Protein AF-Q4CQC4-F1 (afdb_monomer_lite)

pLDDT: mean 73.17, std 13.29, range [37.16, 95.31]

Foldseek 3Di:
DPPPPDDPPVVPLVVLVVVLVVVLVVCPVPDPVVSVVVSVVSVVVSVVVVVVVVVVVVDDPDPVVVVVCVVPVCPDPVVVVVVVVVVVVLLVVLCLVVLCVVLPDPVSVVVVVVVVVVVVVVVVVQVVLCVVQVDPDSLVSQCVVPHDCVSVVVVVVVVVVVVVSLVSVLVVVLVVLVVVQVPDPPDDPVCVDPVVNVVSVVVSVCVVCVVVVPPPDPPD

InterPro domains:
  IPR013057 Amino acid transporter, transmembrane domain [PF01490] (77-218)

Organism: Trypanosoma cruzi (strain CL Brener) (NCBI:txid353153)

Radius of gyration: 25.91 Å; chains: 1; bounding box: 71×67×50 Å

Secondary structure (DSSP, 8-state):
-----S------HHHHHHHHHHHHHHTTTS-HHHHHHHHHHHHHHHHHHHHHHHHHHH--S-HHHHHHHHH--TTSHHHHHHHHHHHHHHHHHHHHHHHHHHH-HHHHHHHHHHHHHHHHHHHHHHHHHHHHH--S-HHHHHHHHH-TTHHHHHHHHHHHHHHHHHHHHHHHHHHHHHHHHHH-TTS-HHHHSHHHHHHHHHHHHHHHHHHHHS-S----

Structure (mmCIF, N/CA/C/O backbone):
data_AF-Q4CQC4-F1
#
_entry.id   AF-Q4CQC4-F1
#
loop_
_atom_site.group_PDB
_atom_site.id
_atom_site.type_symbol
_atom_site.label_atom_id
_atom_site.label_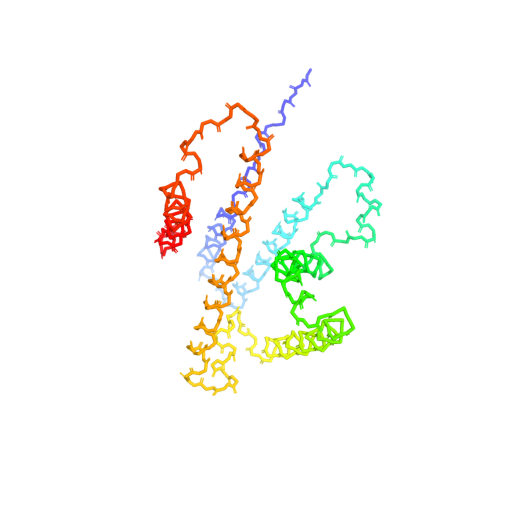alt_id
_atom_site.label_comp_id
_atom_site.label_asym_id
_atom_site.label_entity_id
_atom_site.label_seq_id
_atom_site.pdbx_PDB_ins_code
_atom_site.Cartn_x
_atom_site.Cartn_y
_atom_site.Cartn_z
_atom_site.occupancy
_atom_site.B_iso_or_equiv
_atom_site.auth_seq_id
_atom_site.auth_comp_id
_atom_site.auth_asym_id
_atom_site.auth_atom_id
_atom_site.pdbx_PDB_model_num
ATOM 1 N N . MET A 1 1 ? 14.281 49.960 8.739 1.00 38.72 1 MET A N 1
ATOM 2 C CA . MET A 1 1 ? 14.895 49.394 7.519 1.00 38.72 1 MET A CA 1
ATOM 3 C C . MET A 1 1 ? 14.530 47.917 7.438 1.00 38.72 1 MET A C 1
ATOM 5 O O . MET A 1 1 ? 15.369 47.056 7.641 1.00 38.72 1 MET A O 1
ATOM 9 N N . THR A 1 2 ? 13.251 47.622 7.209 1.00 47.22 2 THR A N 1
ATOM 10 C CA . THR A 1 2 ? 12.783 46.258 6.937 1.00 47.22 2 THR A CA 1
ATOM 11 C C . THR A 1 2 ? 12.796 46.124 5.427 1.00 47.22 2 THR A C 1
ATOM 13 O O . THR A 1 2 ? 11.830 46.465 4.755 1.00 47.22 2 THR A O 1
ATOM 16 N N . ASN A 1 3 ? 13.959 45.769 4.885 1.00 42.75 3 ASN A N 1
ATOM 17 C CA . ASN A 1 3 ? 14.037 45.309 3.509 1.00 42.75 3 ASN A CA 1
ATOM 18 C C . ASN A 1 3 ? 13.380 43.927 3.534 1.00 42.75 3 ASN A C 1
ATOM 20 O O . ASN A 1 3 ? 13.959 42.976 4.059 1.00 42.75 3 ASN A O 1
ATOM 24 N N . ALA A 1 4 ? 12.120 43.854 3.101 1.00 40.31 4 ALA A N 1
ATOM 25 C CA . ALA A 1 4 ? 11.507 42.577 2.781 1.00 40.31 4 ALA A CA 1
ATOM 26 C C . ALA A 1 4 ? 12.472 41.863 1.823 1.00 40.31 4 ALA A C 1
ATOM 28 O O . ALA A 1 4 ? 12.944 42.516 0.888 1.00 40.31 4 ALA A O 1
ATOM 29 N N . PRO A 1 5 ? 12.839 40.595 2.074 1.00 45.19 5 PRO A N 1
ATOM 30 C CA . PRO A 1 5 ? 13.722 39.885 1.172 1.00 45.19 5 PRO A CA 1
ATOM 31 C C . PRO A 1 5 ? 13.054 39.898 -0.199 1.00 45.19 5 PRO A C 1
ATOM 33 O O . PRO A 1 5 ? 11.953 39.379 -0.382 1.00 45.19 5 PRO A O 1
ATOM 36 N N . ILE A 1 6 ? 13.713 40.616 -1.106 1.00 45.78 6 ILE A N 1
ATOM 37 C CA . ILE A 1 6 ? 13.479 40.629 -2.541 1.00 45.78 6 ILE A CA 1
ATOM 38 C C . ILE A 1 6 ? 13.174 39.201 -2.943 1.00 45.78 6 ILE A C 1
ATOM 40 O O . ILE A 1 6 ? 13.920 38.309 -2.542 1.00 45.78 6 ILE A O 1
ATOM 44 N N . GLY A 1 7 ? 12.042 39.065 -3.642 1.00 41.75 7 GLY A N 1
ATOM 45 C CA . GLY A 1 7 ? 11.426 37.843 -4.130 1.00 41.75 7 GLY A CA 1
ATOM 46 C C . GLY A 1 7 ? 12.241 36.608 -3.830 1.00 41.75 7 GLY A C 1
ATOM 47 O O . GLY A 1 7 ? 13.312 36.428 -4.401 1.00 41.75 7 GLY A O 1
ATOM 48 N N . GLU A 1 8 ? 11.698 35.772 -2.947 1.00 47.75 8 GLU A N 1
ATOM 49 C CA . GLU A 1 8 ? 11.922 34.338 -2.986 1.00 47.75 8 GLU A CA 1
ATOM 50 C C . GLU A 1 8 ? 11.927 33.947 -4.457 1.00 47.75 8 GLU A C 1
ATOM 52 O O . GLU A 1 8 ? 10.885 33.899 -5.109 1.00 47.75 8 GLU A O 1
ATOM 57 N N . GLN A 1 9 ? 13.139 33.858 -4.998 1.00 48.00 9 GLN A N 1
ATOM 58 C CA . GLN A 1 9 ? 13.397 33.447 -6.347 1.00 48.00 9 GLN A CA 1
ATOM 59 C C . GLN A 1 9 ? 12.858 32.035 -6.327 1.00 48.00 9 GLN A C 1
ATOM 61 O O . GLN A 1 9 ? 13.425 31.137 -5.699 1.00 48.00 9 GLN A O 1
ATOM 66 N N . ILE A 1 10 ? 11.643 31.884 -6.842 1.00 49.59 10 ILE A N 1
ATOM 67 C CA . ILE A 1 10 ? 11.077 30.585 -7.115 1.00 49.59 10 ILE A CA 1
ATOM 68 C C . ILE A 1 10 ? 12.000 30.093 -8.215 1.00 49.59 10 ILE A C 1
ATOM 70 O O . ILE A 1 10 ? 11.829 30.433 -9.375 1.00 49.59 10 ILE A O 1
ATOM 74 N N . ASP A 1 11 ? 13.096 29.464 -7.801 1.00 55.25 11 ASP A N 1
ATOM 75 C CA . ASP A 1 11 ? 14.113 28.912 -8.675 1.00 55.25 11 ASP A CA 1
ATOM 76 C C . ASP A 1 11 ? 13.396 27.813 -9.467 1.00 55.25 11 ASP A C 1
ATOM 78 O O . ASP A 1 11 ? 13.279 26.667 -9.018 1.00 55.25 11 ASP A O 1
ATOM 82 N N . ASP A 1 12 ? 12.751 28.181 -10.563 1.00 61.69 12 ASP A N 1
ATOM 83 C CA . ASP A 1 12 ? 11.907 27.266 -11.298 1.00 61.69 12 ASP A CA 1
ATOM 84 C C . ASP A 1 12 ? 12.810 26.186 -11.897 1.00 61.69 12 ASP A C 1
ATOM 86 O O . ASP A 1 12 ? 13.687 26.503 -12.698 1.00 61.69 12 ASP A O 1
ATOM 90 N N . PRO A 1 13 ? 12.605 24.899 -11.557 1.00 57.47 13 PRO A N 1
ATOM 91 C CA . PRO A 1 13 ? 13.477 23.811 -12.008 1.00 57.47 13 PRO A CA 1
ATOM 92 C C . PRO A 1 13 ? 13.505 23.657 -13.538 1.00 57.47 13 PRO A C 1
ATOM 94 O O . PRO A 1 13 ? 14.323 22.912 -14.074 1.00 57.47 13 PRO A O 1
ATOM 97 N N . LEU A 1 14 ? 12.579 24.320 -14.238 1.00 62.97 14 LEU A N 1
ATOM 98 C CA . LEU A 1 14 ? 12.542 24.412 -15.689 1.00 62.97 14 LEU A CA 1
ATOM 99 C C . LEU A 1 14 ? 13.673 25.300 -16.234 1.00 62.97 14 LEU A C 1
ATOM 101 O O . LEU A 1 14 ? 14.273 24.935 -17.242 1.00 62.97 14 LEU A O 1
ATOM 105 N N . ASN A 1 15 ? 13.989 26.416 -15.562 1.00 68.88 15 ASN A N 1
ATOM 106 C CA . ASN A 1 15 ? 15.059 27.329 -15.967 1.00 68.88 15 ASN A CA 1
ATOM 107 C C . ASN A 1 15 ? 16.409 26.608 -15.972 1.00 68.88 15 ASN A C 1
ATOM 109 O O . ASN A 1 15 ? 17.121 26.648 -16.969 1.00 68.88 15 ASN A O 1
ATOM 113 N N . ASP A 1 16 ? 16.696 25.849 -14.915 1.00 66.38 16 ASP A N 1
ATOM 114 C CA . ASP A 1 16 ? 17.959 25.122 -14.784 1.00 66.38 16 ASP A CA 1
ATOM 115 C C . ASP A 1 16 ? 18.165 24.099 -15.923 1.00 66.38 16 ASP A C 1
ATOM 117 O O . ASP A 1 16 ? 19.288 23.834 -16.353 1.00 66.38 16 ASP A O 1
ATOM 121 N N . GLY A 1 17 ? 17.070 23.528 -16.445 1.00 66.75 17 GLY A N 1
ATOM 122 C CA . GLY A 1 17 ? 17.088 22.618 -17.592 1.00 66.75 17 GLY A CA 1
ATOM 123 C C . GLY A 1 17 ? 17.309 23.319 -18.935 1.00 66.75 17 GLY A C 1
ATOM 124 O O . GLY A 1 17 ? 18.057 22.803 -19.765 1.00 66.75 17 GLY A O 1
ATOM 125 N N . VAL A 1 18 ? 16.686 24.485 -19.148 1.00 69.44 18 VAL A N 1
ATOM 126 C CA . VAL A 1 18 ? 16.886 25.321 -20.352 1.00 69.44 18 VAL A CA 1
ATOM 127 C C . VAL A 1 18 ? 18.334 25.768 -20.438 1.00 69.44 18 VAL A C 1
ATOM 129 O O . VAL A 1 18 ? 18.992 25.592 -21.460 1.00 69.44 18 VAL A O 1
ATOM 132 N N . GLU A 1 19 ? 18.844 26.254 -19.318 1.00 68.12 19 GLU A N 1
ATOM 133 C CA . GLU A 1 19 ? 20.195 26.751 -19.200 1.00 68.12 19 GLU A CA 1
ATOM 134 C C . GLU A 1 19 ? 21.185 25.608 -19.548 1.00 68.12 19 GLU A C 1
ATOM 136 O O . GLU A 1 19 ? 22.150 25.840 -20.277 1.00 68.12 19 GLU A O 1
ATOM 141 N N . LEU A 1 20 ? 20.908 24.350 -19.146 1.00 68.44 20 LEU A N 1
ATOM 142 C CA . LEU A 1 20 ? 21.680 23.132 -19.489 1.00 68.44 20 LEU A CA 1
ATOM 143 C C . LEU A 1 20 ? 21.757 22.852 -20.997 1.00 68.44 20 LEU A C 1
ATOM 145 O O . LEU A 1 20 ? 22.790 22.395 -21.490 1.00 68.44 20 LEU A O 1
ATOM 149 N N . VAL A 1 21 ? 20.677 23.127 -21.731 1.00 69.50 21 VAL A N 1
ATOM 150 C CA . VAL A 1 21 ? 20.636 22.997 -23.195 1.00 69.50 21 VAL A CA 1
ATOM 151 C C . VAL A 1 21 ? 21.453 24.105 -23.860 1.00 69.50 21 VAL A C 1
ATOM 153 O O . VAL A 1 21 ? 22.199 23.812 -24.798 1.00 69.50 21 VAL A O 1
ATOM 156 N N . GLU A 1 22 ? 21.369 25.341 -23.360 1.00 73.81 22 GLU A N 1
ATOM 157 C CA . GLU A 1 22 ? 22.117 26.482 -23.905 1.00 73.81 22 GLU A CA 1
ATOM 158 C C . GLU A 1 22 ? 23.637 26.283 -23.807 1.00 73.81 22 GLU A C 1
ATOM 160 O O . GLU A 1 22 ? 24.343 26.552 -24.778 1.00 73.81 22 GLU A O 1
ATOM 165 N N . ASP A 1 23 ? 24.157 25.712 -22.714 1.00 68.50 23 ASP A N 1
ATOM 166 C CA . ASP A 1 23 ? 25.595 25.401 -22.604 1.00 68.50 23 ASP A CA 1
ATOM 167 C C . ASP A 1 23 ? 26.033 24.299 -23.571 1.00 68.50 23 ASP A C 1
ATOM 169 O O . ASP A 1 23 ? 27.103 24.391 -24.177 1.00 68.50 23 ASP A O 1
ATOM 173 N N . LEU A 1 24 ? 25.213 23.256 -23.744 1.00 69.44 24 LEU A N 1
ATOM 174 C CA . LEU A 1 24 ? 25.499 22.185 -24.701 1.00 69.44 24 LEU A CA 1
ATOM 175 C C . LEU A 1 24 ? 25.527 22.721 -26.139 1.00 69.44 24 LEU A C 1
ATOM 177 O O . LEU A 1 24 ? 26.360 22.289 -26.941 1.00 69.44 24 LEU A O 1
ATOM 181 N N . GLN A 1 25 ? 24.643 23.672 -26.459 1.00 73.75 25 GLN A N 1
ATOM 182 C CA . GLN A 1 25 ? 24.619 24.357 -27.752 1.00 73.75 25 GLN A CA 1
ATOM 183 C C . GLN A 1 25 ? 25.805 25.313 -27.918 1.00 73.75 25 GLN A C 1
ATOM 185 O O . GLN A 1 25 ? 26.483 25.257 -28.945 1.00 73.75 25 GLN A O 1
ATOM 190 N N . GLY A 1 26 ? 26.108 26.138 -26.911 1.00 69.94 26 GLY A N 1
ATOM 191 C CA . GLY A 1 26 ? 27.251 27.057 -26.919 1.00 69.94 26 GLY A CA 1
ATOM 192 C C . GLY A 1 26 ? 28.592 26.336 -27.073 1.00 69.94 26 GLY A C 1
ATOM 193 O O . GLY A 1 26 ? 29.531 26.866 -27.665 1.00 69.94 26 GLY A O 1
ATOM 194 N N . GLN A 1 27 ? 28.665 25.082 -26.626 1.00 66.06 27 GLN A N 1
ATOM 195 C CA . GLN A 1 27 ? 29.858 24.245 -26.704 1.00 66.06 27 GLN A CA 1
ATOM 196 C C . GLN A 1 27 ? 29.915 23.345 -27.936 1.00 66.06 27 GLN A C 1
ATOM 198 O O . GLN A 1 27 ? 30.846 22.550 -28.054 1.00 66.06 27 GLN A O 1
ATOM 203 N N . ALA A 1 28 ? 28.986 23.463 -28.892 1.00 66.81 28 ALA A N 1
ATOM 204 C CA . ALA A 1 28 ? 28.953 22.612 -30.084 1.00 66.81 28 ALA A CA 1
ATOM 205 C C . ALA A 1 28 ? 30.270 22.609 -30.897 1.00 66.81 28 ALA A C 1
ATOM 207 O O . ALA A 1 28 ? 30.532 21.634 -31.603 1.00 66.81 28 ALA A O 1
ATOM 208 N N . GLY A 1 29 ? 31.107 23.648 -30.763 1.00 68.69 29 GLY A N 1
ATOM 209 C CA . GLY A 1 29 ? 32.430 23.753 -31.393 1.00 68.69 29 GLY A CA 1
ATOM 210 C C . GLY A 1 29 ? 33.595 23.046 -30.675 1.00 68.69 29 GLY A C 1
ATOM 211 O O . GLY A 1 29 ? 34.678 22.966 -31.251 1.00 68.69 29 GLY A O 1
ATOM 212 N N . LEU A 1 30 ? 33.415 22.534 -29.452 1.00 69.38 30 LEU A N 1
ATOM 213 C CA . LEU A 1 30 ? 34.471 21.855 -28.683 1.00 69.38 30 LEU A CA 1
ATOM 214 C C . LEU A 1 30 ? 34.623 20.371 -29.082 1.00 69.38 30 LEU A C 1
ATOM 216 O O . LEU A 1 30 ? 33.645 19.723 -29.479 1.00 69.38 30 LEU A O 1
ATOM 220 N N . PRO A 1 31 ? 35.827 19.776 -28.951 1.00 74.81 31 PRO A N 1
ATOM 221 C CA . PRO A 1 31 ? 36.010 18.338 -29.131 1.00 74.81 31 PRO A CA 1
ATOM 222 C C . PRO A 1 31 ? 35.120 17.549 -28.156 1.00 74.81 31 PRO A C 1
ATOM 224 O O . PRO A 1 31 ? 34.853 17.972 -27.035 1.00 74.81 31 PRO A O 1
ATOM 227 N N . THR A 1 32 ? 34.628 16.383 -28.588 1.00 76.25 32 THR A N 1
ATOM 228 C CA . THR A 1 32 ? 33.599 15.608 -27.864 1.00 76.25 32 THR A CA 1
ATOM 229 C C . THR A 1 32 ? 33.984 15.252 -26.426 1.00 76.25 32 THR A C 1
ATOM 231 O O . THR A 1 32 ? 33.105 15.250 -25.573 1.00 76.25 32 THR A O 1
ATOM 234 N N . GLY A 1 33 ? 35.267 14.999 -26.142 1.00 78.56 33 GLY A N 1
ATOM 235 C CA . GLY A 1 33 ? 35.733 14.734 -24.775 1.00 78.56 33 GLY A CA 1
ATOM 236 C C . GLY A 1 33 ? 35.479 15.913 -23.834 1.00 78.56 33 GLY A C 1
ATOM 237 O O . GLY A 1 33 ? 34.835 15.747 -22.806 1.00 78.56 33 GLY A O 1
ATOM 238 N N . ASP A 1 34 ? 35.866 17.115 -24.260 1.00 80.69 34 ASP A N 1
ATOM 239 C CA . ASP A 1 34 ? 35.732 18.340 -23.465 1.00 80.69 34 ASP A CA 1
ATOM 240 C C . ASP A 1 34 ? 34.252 18.701 -23.244 1.00 80.69 34 ASP A C 1
ATOM 242 O O . ASP A 1 34 ? 33.825 18.988 -22.129 1.00 80.69 34 ASP A O 1
ATOM 246 N N . ARG A 1 35 ? 33.415 18.539 -24.283 1.00 75.62 35 ARG A N 1
ATOM 247 C CA . ARG A 1 35 ? 31.950 18.676 -24.162 1.00 75.62 35 ARG A CA 1
ATOM 248 C C . ARG A 1 35 ? 31.354 17.715 -23.135 1.00 75.62 35 ARG A C 1
ATOM 250 O O . ARG A 1 35 ? 30.450 18.089 -22.393 1.00 75.62 35 ARG A O 1
ATOM 257 N N . MET A 1 36 ? 31.822 16.464 -23.114 1.00 75.75 36 MET A N 1
ATOM 258 C CA . MET A 1 36 ? 31.335 15.464 -22.163 1.00 75.75 36 MET A CA 1
ATOM 259 C C . MET A 1 36 ? 31.732 15.807 -20.729 1.00 75.75 36 MET A C 1
ATOM 261 O O . MET A 1 36 ? 30.926 15.601 -19.823 1.00 75.75 36 MET A O 1
ATOM 265 N N . ASP A 1 37 ? 32.937 16.329 -20.520 1.00 83.12 37 ASP A N 1
ATOM 266 C CA . ASP A 1 37 ? 33.415 16.698 -19.191 1.00 83.12 37 ASP A CA 1
ATOM 267 C C . ASP A 1 37 ? 32.663 17.919 -18.651 1.00 83.12 37 ASP A C 1
ATOM 269 O O . ASP A 1 37 ? 32.170 17.882 -17.522 1.00 83.12 37 ASP A O 1
ATOM 273 N N . VAL A 1 38 ? 32.435 18.945 -19.478 1.00 79.88 38 VAL A N 1
ATOM 274 C CA . VAL A 1 38 ? 31.642 20.115 -19.069 1.00 79.88 38 VAL A CA 1
ATOM 275 C C . VAL A 1 38 ? 30.174 19.751 -18.815 1.00 79.88 38 VAL A C 1
ATOM 277 O O . VAL A 1 38 ? 29.599 20.167 -17.806 1.00 79.88 38 VAL A O 1
ATOM 280 N N . ALA A 1 39 ? 29.571 18.912 -19.664 1.00 81.25 39 ALA A N 1
ATOM 281 C CA . ALA A 1 39 ? 28.207 18.429 -19.455 1.00 81.25 39 ALA A CA 1
ATOM 282 C C . ALA A 1 39 ? 28.067 17.648 -18.137 1.00 81.25 39 ALA A C 1
ATOM 284 O O . ALA A 1 39 ? 27.100 17.850 -17.401 1.00 81.25 39 ALA A O 1
ATOM 285 N N . LYS A 1 40 ? 29.038 16.784 -17.804 1.00 81.44 40 LYS A N 1
ATOM 286 C CA . LYS A 1 40 ? 29.052 16.046 -16.530 1.00 81.44 40 LYS A CA 1
ATOM 287 C C . LYS A 1 40 ? 29.141 16.982 -15.333 1.00 81.44 40 LYS A C 1
ATOM 289 O O . LYS A 1 40 ? 28.317 16.856 -14.433 1.00 81.44 40 LYS A O 1
ATOM 294 N N . ILE A 1 41 ? 30.079 17.932 -15.348 1.00 82.44 41 ILE A N 1
ATOM 295 C CA . ILE A 1 41 ? 30.256 18.914 -14.265 1.00 82.44 41 ILE A CA 1
ATOM 296 C C . ILE A 1 41 ? 28.949 19.670 -14.020 1.00 82.44 41 ILE A C 1
ATOM 298 O O . ILE A 1 41 ? 28.550 19.888 -12.875 1.00 82.44 41 ILE A O 1
ATOM 302 N N . ARG A 1 42 ? 28.232 20.030 -15.089 1.00 79.25 42 ARG A N 1
ATOM 303 C CA . ARG A 1 42 ? 26.967 20.744 -14.949 1.00 79.25 42 ARG A CA 1
ATOM 304 C C . ARG A 1 42 ? 25.815 19.870 -14.472 1.00 79.25 42 ARG A C 1
ATOM 306 O O . ARG A 1 42 ? 25.041 20.320 -13.634 1.00 79.25 42 ARG A O 1
ATOM 313 N N . ILE A 1 43 ? 25.717 18.624 -14.933 1.00 82.31 43 ILE A N 1
ATOM 314 C CA . ILE A 1 43 ? 24.751 17.657 -14.390 1.00 82.31 43 ILE A CA 1
ATOM 315 C C . ILE A 1 43 ? 25.015 17.423 -12.894 1.00 82.31 43 ILE A C 1
ATOM 317 O O . ILE A 1 43 ? 24.069 17.328 -12.115 1.00 82.31 43 ILE A O 1
ATOM 321 N N . GLU A 1 44 ? 26.278 17.350 -12.466 1.00 84.06 44 GLU A N 1
ATOM 322 C CA . GLU A 1 44 ? 26.652 17.237 -11.051 1.00 84.06 44 GLU A CA 1
ATOM 323 C C . GLU A 1 44 ? 26.249 18.477 -10.250 1.00 84.06 44 GLU A C 1
ATOM 325 O O . GLU A 1 44 ? 25.643 18.331 -9.188 1.00 84.06 44 GLU A O 1
ATOM 330 N N . LYS A 1 45 ? 26.501 19.679 -10.781 1.00 83.56 45 LYS A N 1
ATOM 331 C CA . LYS A 1 45 ? 26.071 20.945 -10.171 1.00 83.56 45 LYS A CA 1
ATOM 332 C C . LYS A 1 45 ? 24.545 21.016 -10.033 1.00 83.56 45 LYS A C 1
ATOM 334 O O . LYS A 1 45 ? 24.041 21.271 -8.944 1.00 83.56 45 LYS A O 1
ATOM 339 N N . LEU A 1 46 ? 23.814 20.668 -11.091 1.00 80.31 46 LEU A N 1
ATOM 340 C CA . LEU A 1 46 ? 22.351 20.610 -11.091 1.00 80.31 46 LEU A CA 1
ATOM 341 C C . LEU A 1 46 ? 21.821 19.578 -10.085 1.00 80.31 46 LEU A C 1
ATOM 343 O O . LEU A 1 46 ? 20.832 19.803 -9.388 1.00 80.31 46 LEU A O 1
ATOM 347 N N . ASN A 1 47 ? 22.475 18.417 -9.994 1.00 82.31 47 ASN A N 1
ATOM 348 C CA . ASN A 1 47 ? 22.120 17.390 -9.021 1.00 82.31 47 ASN A CA 1
ATOM 349 C C . ASN A 1 47 ? 22.360 17.871 -7.586 1.00 82.31 47 ASN A C 1
ATOM 351 O O . ASN A 1 47 ? 21.528 17.585 -6.725 1.00 82.31 47 ASN A O 1
ATOM 355 N N . GLN A 1 48 ? 23.442 18.613 -7.327 1.00 82.00 48 GLN A N 1
ATOM 356 C CA . GLN A 1 48 ? 23.695 19.247 -6.031 1.00 82.00 48 GLN A CA 1
ATOM 357 C C . GLN A 1 48 ? 22.614 20.280 -5.705 1.00 82.00 48 GLN A C 1
ATOM 359 O O . GLN A 1 48 ? 21.988 20.175 -4.654 1.00 82.00 48 GLN A O 1
ATOM 364 N N . GLU A 1 49 ? 22.299 21.192 -6.624 1.00 81.00 49 GLU A N 1
ATOM 365 C CA . GLU A 1 49 ? 21.247 22.203 -6.446 1.00 81.00 49 GLU A CA 1
ATOM 366 C C . GLU A 1 49 ? 19.882 21.546 -6.190 1.00 81.00 49 GLU A C 1
ATOM 368 O O . GLU A 1 49 ? 19.160 21.898 -5.254 1.00 81.00 49 GLU A O 1
ATOM 373 N N . ARG A 1 50 ? 19.544 20.490 -6.938 1.00 75.88 50 ARG A N 1
ATOM 374 C CA . ARG A 1 50 ? 18.320 19.710 -6.719 1.00 75.88 50 ARG A CA 1
ATOM 375 C C . ARG A 1 50 ? 18.318 19.034 -5.349 1.00 75.88 50 ARG A C 1
ATOM 377 O O . ARG A 1 50 ? 17.280 19.015 -4.682 1.00 75.88 50 ARG A O 1
ATOM 384 N N . GLN A 1 51 ? 19.451 18.490 -4.909 1.00 74.19 51 GLN A N 1
ATOM 385 C CA . GLN A 1 51 ? 19.590 17.913 -3.571 1.00 74.19 51 GLN A CA 1
ATOM 386 C C . GLN A 1 51 ? 19.450 18.975 -2.478 1.00 74.19 51 GLN A C 1
ATOM 388 O O . GLN A 1 51 ? 18.767 18.721 -1.486 1.00 74.19 51 GLN A O 1
ATOM 393 N N . GLU A 1 52 ? 20.001 20.170 -2.672 1.00 77.62 52 GLU A N 1
ATOM 394 C CA . GLU A 1 52 ? 19.872 21.298 -1.751 1.00 77.62 52 GLU A CA 1
ATOM 395 C C . GLU A 1 52 ? 18.438 21.812 -1.668 1.00 77.62 52 GLU A C 1
ATOM 397 O O . GLU A 1 52 ? 17.944 22.069 -0.574 1.00 77.62 52 GLU A O 1
ATOM 402 N N . ARG A 1 53 ? 17.714 21.905 -2.787 1.00 70.06 53 ARG A N 1
ATOM 403 C CA . ARG A 1 53 ? 16.301 22.318 -2.809 1.00 70.06 53 ARG A CA 1
ATOM 404 C C . ARG A 1 53 ? 15.411 21.292 -2.115 1.00 70.06 53 ARG A C 1
ATOM 406 O O . ARG A 1 53 ? 14.543 21.663 -1.321 1.00 70.06 53 ARG A O 1
ATOM 413 N N . VAL A 1 54 ? 15.662 20.000 -2.343 1.00 71.31 54 VAL A N 1
ATOM 414 C CA . VAL A 1 54 ? 14.994 18.908 -1.616 1.00 71.31 54 VAL A CA 1
ATOM 415 C C . VAL A 1 54 ? 15.349 18.954 -0.125 1.00 71.31 54 VAL A C 1
ATOM 417 O O . VAL A 1 54 ? 14.469 18.762 0.712 1.00 71.31 54 VAL A O 1
ATOM 420 N N . ALA A 1 55 ? 16.597 19.269 0.232 1.00 68.94 55 ALA A N 1
ATOM 421 C CA . ALA A 1 55 ? 17.031 19.432 1.618 1.00 68.94 55 ALA A CA 1
ATOM 422 C C . ALA A 1 55 ? 16.464 20.698 2.282 1.00 68.94 55 ALA A C 1
ATOM 424 O O . ALA A 1 55 ? 16.144 20.678 3.465 1.00 68.94 55 ALA A O 1
ATOM 425 N N . ARG A 1 56 ? 16.260 21.786 1.537 1.00 67.31 56 ARG A N 1
ATOM 426 C CA . ARG A 1 56 ? 15.662 23.024 2.049 1.00 67.31 56 ARG A CA 1
ATOM 427 C C . ARG A 1 56 ? 14.163 22.855 2.275 1.00 67.31 56 ARG A C 1
ATOM 429 O O . ARG A 1 56 ? 13.662 23.246 3.320 1.00 67.31 56 ARG A O 1
ATOM 436 N N . ARG A 1 57 ? 13.457 22.169 1.366 1.00 62.38 57 ARG A N 1
ATOM 437 C CA . ARG A 1 57 ? 12.068 21.711 1.595 1.00 62.38 57 ARG A CA 1
ATOM 438 C C . ARG A 1 57 ? 11.965 20.772 2.802 1.00 62.38 57 ARG A C 1
ATOM 440 O O . ARG A 1 57 ? 10.899 20.667 3.401 1.00 62.38 57 ARG A O 1
ATOM 447 N N . ARG A 1 58 ? 13.066 20.102 3.155 1.00 59.09 58 ARG A N 1
ATOM 448 C CA . ARG A 1 58 ? 13.184 19.240 4.333 1.00 59.09 58 ARG A CA 1
ATOM 449 C C . ARG A 1 58 ? 13.449 20.019 5.622 1.00 59.09 58 ARG A C 1
ATOM 451 O O . ARG A 1 58 ? 13.184 19.445 6.674 1.00 59.09 58 ARG A O 1
ATOM 458 N N . ASP A 1 59 ? 13.938 21.264 5.568 1.00 56.88 59 ASP A N 1
ATOM 459 C CA . ASP A 1 59 ? 14.324 22.023 6.763 1.00 56.88 59 ASP A CA 1
ATOM 460 C C . ASP A 1 59 ? 13.086 22.507 7.541 1.00 56.88 59 ASP A C 1
ATOM 462 O O . ASP A 1 59 ? 12.361 23.398 7.088 1.00 56.88 59 ASP A O 1
ATOM 466 N N . PRO A 1 60 ? 12.776 21.916 8.708 1.00 53.78 60 PRO A N 1
ATOM 467 C CA . PRO A 1 60 ? 11.608 22.290 9.481 1.00 53.78 60 PRO A CA 1
ATOM 468 C C . PRO A 1 60 ? 11.946 23.481 10.386 1.00 53.78 60 PRO A C 1
ATOM 470 O O . PRO A 1 60 ? 12.934 23.441 11.112 1.00 53.78 60 PRO A O 1
ATOM 473 N N . GLN A 1 61 ? 11.058 24.476 10.467 1.00 62.34 61 GLN A N 1
ATOM 474 C CA . GLN A 1 61 ? 11.244 25.715 11.248 1.00 62.34 61 GLN A CA 1
ATOM 475 C C . GLN A 1 61 ? 11.466 25.571 12.777 1.00 62.34 61 GLN A C 1
ATOM 477 O O . GLN A 1 61 ? 11.476 26.569 13.490 1.00 62.34 61 GLN A O 1
ATOM 482 N N . SER A 1 62 ? 11.632 24.374 13.349 1.00 56.78 62 SER A N 1
ATOM 483 C CA . SER A 1 62 ? 11.699 24.200 14.809 1.00 56.78 62 SER A CA 1
ATOM 484 C C . SER A 1 62 ? 12.892 23.357 15.257 1.00 56.78 62 SER A C 1
ATOM 486 O O . SER A 1 62 ? 13.067 22.223 14.818 1.00 56.78 62 SER A O 1
ATOM 488 N N . CYS A 1 63 ? 13.658 23.867 16.229 1.00 60.47 63 CYS A N 1
ATOM 489 C CA . CYS A 1 63 ? 14.820 23.197 16.831 1.00 60.47 63 CYS A CA 1
ATOM 490 C C . CYS A 1 63 ? 14.487 21.801 17.404 1.00 60.47 63 CYS A C 1
ATOM 492 O O . CYS A 1 63 ? 15.258 20.855 17.243 1.00 60.47 63 CYS A O 1
ATOM 494 N N . LEU A 1 64 ? 13.284 21.624 17.968 1.00 67.50 64 LEU A N 1
ATOM 495 C CA . LEU A 1 64 ? 12.799 20.324 18.452 1.00 67.50 64 LEU A CA 1
ATOM 496 C C . LEU A 1 64 ? 12.762 19.262 17.335 1.00 67.50 64 LEU A C 1
ATOM 498 O O . LEU A 1 64 ? 13.074 18.093 17.565 1.00 67.50 64 LEU A O 1
ATOM 502 N N . LYS A 1 65 ? 12.460 19.672 16.096 1.00 59.50 65 LYS A N 1
ATOM 503 C CA . LYS A 1 65 ? 12.468 18.777 14.937 1.00 59.50 65 LYS A CA 1
ATOM 504 C C . LYS A 1 65 ? 13.881 18.401 14.490 1.00 59.50 65 LYS A C 1
ATOM 506 O O . LYS A 1 65 ? 14.021 17.333 13.914 1.00 59.50 65 LYS A O 1
ATOM 511 N N . ARG A 1 66 ? 14.935 19.175 14.799 1.00 62.16 66 ARG A N 1
ATOM 512 C CA . ARG A 1 66 ? 16.333 18.739 14.569 1.00 62.16 66 ARG A CA 1
ATOM 513 C C . ARG A 1 66 ? 16.692 17.541 15.445 1.00 62.16 66 ARG A C 1
ATOM 515 O O . ARG A 1 66 ? 17.284 16.585 14.948 1.00 62.16 66 ARG A O 1
ATOM 522 N N . GLY A 1 67 ? 16.284 17.568 16.716 1.00 64.94 67 GLY A N 1
ATOM 523 C CA . GLY A 1 67 ? 16.420 16.421 17.619 1.00 64.94 67 GLY A CA 1
ATOM 524 C C . GLY A 1 67 ? 15.632 15.214 17.111 1.00 64.94 67 GLY A C 1
ATOM 525 O O . GLY A 1 67 ? 16.177 14.121 16.982 1.00 64.94 67 GLY A O 1
ATOM 526 N N . LEU A 1 68 ? 14.381 15.439 16.703 1.00 61.12 68 LEU A N 1
ATOM 527 C CA . LEU A 1 68 ? 13.541 14.393 16.120 1.00 61.12 68 LEU A CA 1
ATOM 528 C C . LEU A 1 68 ? 14.093 13.863 14.781 1.00 61.12 68 LEU A C 1
ATOM 530 O O . LEU A 1 68 ? 13.991 12.671 14.518 1.00 61.12 68 LEU A O 1
ATOM 534 N N . HIS A 1 69 ? 14.764 14.699 13.981 1.00 54.66 69 HIS A N 1
ATOM 535 C CA . HIS A 1 69 ? 15.416 14.312 12.724 1.00 54.66 69 HIS A CA 1
ATOM 536 C C . HIS A 1 69 ? 16.669 13.452 12.943 1.00 54.66 69 HIS A C 1
ATOM 538 O O . HIS A 1 69 ? 17.015 12.648 12.079 1.00 54.66 69 HIS A O 1
ATOM 544 N N . ARG A 1 70 ? 17.338 13.567 14.103 1.00 60.62 70 ARG A N 1
ATOM 545 C CA . ARG A 1 70 ? 18.440 12.662 14.480 1.00 60.62 70 ARG A CA 1
ATOM 546 C C . ARG A 1 70 ? 17.950 11.217 14.597 1.00 60.62 70 ARG A C 1
ATOM 548 O O . ARG A 1 70 ? 18.698 10.305 14.263 1.00 60.62 70 ARG A O 1
ATOM 555 N N . ILE A 1 71 ? 16.712 11.029 15.057 1.00 63.62 71 ILE A N 1
ATOM 556 C CA . ILE A 1 71 ? 16.092 9.711 15.237 1.00 63.62 71 ILE A CA 1
ATOM 557 C C . ILE A 1 71 ? 15.332 9.294 13.967 1.00 63.62 71 ILE A C 1
ATOM 559 O O . ILE A 1 71 ? 15.369 8.130 13.579 1.00 63.62 71 ILE A O 1
ATOM 563 N N . ILE A 1 72 ? 14.668 10.238 13.292 1.00 60.12 72 ILE A N 1
ATOM 564 C CA . ILE A 1 72 ? 13.784 9.981 12.152 1.00 60.12 72 ILE A CA 1
ATOM 565 C C . ILE A 1 72 ? 14.193 10.882 10.979 1.00 60.12 72 ILE A C 1
ATOM 567 O O . ILE A 1 72 ? 13.699 12.006 10.860 1.00 60.12 72 ILE A O 1
ATOM 571 N N . PRO A 1 73 ? 15.065 10.427 10.064 1.00 58.28 73 PRO A N 1
ATOM 572 C CA . PRO A 1 73 ? 15.273 11.125 8.805 1.00 58.28 73 PRO A CA 1
ATOM 573 C C . PRO A 1 73 ? 13.969 11.073 7.992 1.00 58.28 73 PRO A C 1
ATOM 575 O O . PRO A 1 73 ? 13.699 10.108 7.279 1.00 58.28 73 PRO A O 1
ATOM 578 N N . TYR A 1 74 ? 13.153 12.123 8.098 1.00 53.34 74 TYR A N 1
ATOM 579 C CA . TYR A 1 74 ? 11.933 12.350 7.316 1.00 53.34 74 TYR A CA 1
ATOM 580 C C . TYR A 1 74 ? 12.290 12.387 5.820 1.00 53.34 74 TYR A C 1
ATOM 582 O O . TYR A 1 74 ? 12.818 13.383 5.343 1.00 53.34 74 TYR A O 1
ATOM 590 N N . GLY A 1 75 ? 12.122 11.277 5.101 1.00 61.81 75 GLY A N 1
ATOM 591 C CA . GLY A 1 75 ? 12.578 11.081 3.717 1.00 61.81 75 GLY A CA 1
ATOM 592 C C . GLY A 1 75 ? 13.503 9.872 3.514 1.00 61.81 75 GLY A C 1
ATOM 593 O O . GLY A 1 75 ? 13.932 9.618 2.395 1.00 61.81 75 GLY A O 1
ATOM 594 N N . GLY A 1 76 ? 13.855 9.137 4.574 1.00 74.75 76 GLY A N 1
ATOM 595 C CA . GLY A 1 76 ? 14.562 7.857 4.472 1.00 74.75 76 GLY A CA 1
ATOM 596 C C . GLY A 1 76 ? 13.623 6.665 4.253 1.00 74.75 76 GLY A C 1
ATOM 597 O O . GLY A 1 76 ? 12.402 6.793 4.345 1.00 74.75 76 GLY A O 1
ATOM 598 N N . ILE A 1 77 ? 14.206 5.478 4.064 1.00 80.69 77 ILE A N 1
ATOM 599 C CA . ILE A 1 77 ? 13.491 4.197 3.884 1.00 80.69 77 ILE A CA 1
ATOM 600 C C . ILE A 1 77 ? 12.464 3.959 5.004 1.00 80.69 77 ILE A C 1
ATOM 602 O O . ILE A 1 77 ? 11.370 3.471 4.739 1.00 80.69 77 ILE A O 1
ATOM 606 N N . ILE A 1 78 ? 12.776 4.373 6.239 1.00 85.81 78 ILE A N 1
ATOM 607 C CA . ILE A 1 78 ? 11.867 4.267 7.391 1.00 85.81 78 ILE A CA 1
ATOM 608 C C . ILE A 1 78 ? 10.607 5.110 7.179 1.00 85.81 78 ILE A C 1
ATOM 610 O O . ILE A 1 78 ? 9.513 4.634 7.439 1.00 85.81 78 ILE A O 1
ATOM 614 N N . SER A 1 79 ? 10.730 6.338 6.666 1.00 82.12 79 SER A N 1
ATOM 615 C CA . SER A 1 79 ? 9.562 7.192 6.412 1.00 82.12 79 SER A CA 1
ATOM 616 C C . SER A 1 79 ? 8.680 6.645 5.293 1.00 82.12 79 SER A C 1
ATOM 618 O O . SER A 1 79 ? 7.460 6.643 5.429 1.00 82.12 79 SER A O 1
ATOM 620 N N . SER A 1 80 ? 9.288 6.106 4.230 1.00 84.31 80 SER A N 1
ATOM 621 C CA . SER A 1 80 ? 8.561 5.406 3.170 1.00 84.31 80 SER A CA 1
ATOM 622 C C . SER A 1 80 ? 7.868 4.158 3.714 1.00 84.31 80 SER A C 1
ATOM 624 O O . SER A 1 80 ? 6.716 3.911 3.377 1.00 84.31 80 SER A O 1
ATOM 626 N N . GLY A 1 81 ? 8.538 3.415 4.600 1.00 89.19 81 GLY A N 1
ATOM 627 C CA . GLY A 1 81 ? 7.979 2.264 5.301 1.00 89.19 81 GLY A CA 1
ATOM 628 C C . GLY A 1 81 ? 6.804 2.637 6.201 1.00 89.19 81 GLY A C 1
ATOM 629 O O . GLY A 1 81 ? 5.763 2.000 6.114 1.00 89.19 81 GLY A O 1
ATOM 630 N N . CYS A 1 82 ? 6.922 3.698 7.005 1.00 88.94 82 CYS A N 1
ATOM 631 C CA . CYS A 1 82 ? 5.824 4.201 7.830 1.00 88.94 82 CYS A CA 1
ATOM 632 C C . CYS A 1 82 ? 4.652 4.681 6.976 1.00 88.94 82 CYS A C 1
ATOM 634 O O . CYS A 1 82 ? 3.519 4.353 7.293 1.00 88.94 82 CYS A O 1
ATOM 636 N N . ASN A 1 83 ? 4.907 5.399 5.880 1.00 88.50 83 ASN A N 1
ATOM 637 C CA . ASN A 1 83 ? 3.849 5.832 4.970 1.00 88.50 83 ASN A CA 1
ATOM 638 C C . ASN A 1 83 ? 3.118 4.629 4.356 1.00 88.50 83 ASN A C 1
ATOM 640 O O . ASN A 1 83 ? 1.895 4.557 4.397 1.00 88.50 83 ASN A O 1
ATOM 644 N N . LEU A 1 84 ? 3.872 3.644 3.861 1.00 86.94 84 LEU A N 1
ATOM 645 C CA . LEU A 1 84 ? 3.317 2.407 3.313 1.00 86.94 84 LEU A CA 1
ATOM 646 C C . LEU A 1 84 ? 2.533 1.611 4.370 1.00 86.94 84 LEU A C 1
ATOM 648 O O . LEU A 1 84 ? 1.464 1.074 4.074 1.00 86.94 84 LEU A O 1
ATOM 652 N N . ALA A 1 85 ? 3.042 1.556 5.603 1.00 89.88 85 ALA A N 1
ATOM 653 C CA . ALA A 1 85 ? 2.373 0.921 6.729 1.00 89.88 85 ALA A CA 1
ATOM 654 C C . ALA A 1 85 ? 1.075 1.653 7.087 1.00 89.88 85 ALA A C 1
ATOM 656 O O . ALA A 1 85 ? 0.052 0.999 7.236 1.00 89.88 85 ALA A O 1
ATOM 657 N N . SER A 1 86 ? 1.075 2.987 7.152 1.00 90.75 86 SER A N 1
ATOM 658 C CA . SER A 1 86 ? -0.129 3.792 7.383 1.00 90.75 86 SER A CA 1
ATOM 659 C C . SER A 1 86 ? -1.189 3.564 6.303 1.00 90.75 86 SER A C 1
ATOM 661 O O . SER A 1 86 ? -2.354 3.371 6.642 1.00 90.75 86 SER A O 1
ATOM 663 N N . SER A 1 87 ? -0.803 3.506 5.024 1.00 85.81 87 SER A N 1
ATOM 664 C CA . SER A 1 87 ? -1.729 3.187 3.927 1.00 85.81 87 SER A CA 1
ATOM 665 C C . SER A 1 87 ? -2.299 1.769 4.043 1.00 85.81 87 SER A C 1
ATOM 667 O O . SER A 1 87 ? -3.504 1.571 3.917 1.00 85.81 87 SER A O 1
ATOM 669 N N . SER A 1 88 ? -1.449 0.782 4.339 1.00 86.31 88 SER A N 1
ATOM 670 C CA . SER A 1 88 ? -1.872 -0.620 4.476 1.00 86.31 88 SER A CA 1
ATOM 671 C C . SER A 1 88 ? -2.777 -0.831 5.695 1.00 86.31 88 SER A C 1
ATOM 673 O O . SER A 1 88 ? -3.783 -1.530 5.607 1.00 86.31 88 SER A O 1
ATOM 675 N N . LEU A 1 89 ? -2.452 -0.196 6.827 1.00 88.88 89 LEU A N 1
ATOM 676 C CA . LEU A 1 89 ? -3.267 -0.211 8.043 1.00 88.88 89 LEU A CA 1
ATOM 677 C C . LEU A 1 89 ? -4.630 0.447 7.816 1.00 88.88 89 LEU A C 1
ATOM 679 O O . LEU A 1 89 ? -5.628 -0.051 8.329 1.00 88.88 89 LEU A O 1
ATOM 683 N N . GLY A 1 90 ? -4.679 1.526 7.028 1.00 86.00 90 GLY A N 1
ATOM 684 C CA . GLY A 1 90 ? -5.922 2.203 6.667 1.00 86.00 90 GLY A CA 1
ATOM 685 C C . GLY A 1 90 ? -6.891 1.308 5.895 1.00 86.00 90 GLY A C 1
ATOM 686 O O . GLY A 1 90 ? -8.084 1.335 6.177 1.00 86.00 90 GLY A O 1
ATOM 687 N N . ALA A 1 91 ? -6.399 0.498 4.957 1.00 84.00 91 ALA A N 1
ATOM 688 C CA . ALA A 1 91 ? -7.242 -0.468 4.249 1.00 84.00 91 ALA A CA 1
ATOM 689 C C . ALA A 1 91 ? -7.573 -1.679 5.141 1.00 84.00 91 ALA A C 1
ATOM 691 O O . ALA A 1 91 ? -8.706 -2.159 5.174 1.00 84.00 91 ALA A O 1
ATOM 692 N N . GLY A 1 92 ? -6.590 -2.152 5.913 1.00 86.06 92 GLY A N 1
ATOM 693 C CA . GLY A 1 92 ? -6.732 -3.312 6.788 1.00 86.06 92 GLY A CA 1
ATOM 694 C C . GLY A 1 92 ? -7.766 -3.114 7.896 1.00 86.06 92 GLY A C 1
ATOM 695 O O . GLY A 1 92 ? -8.556 -4.019 8.145 1.00 86.06 92 GLY A O 1
ATOM 696 N N . ILE A 1 93 ? -7.821 -1.939 8.532 1.00 88.94 93 ILE A N 1
ATOM 697 C CA . ILE A 1 93 ? -8.736 -1.684 9.659 1.00 88.94 93 ILE A CA 1
ATOM 698 C C . ILE A 1 93 ? -10.215 -1.839 9.287 1.00 88.94 93 ILE A C 1
ATOM 700 O O . ILE A 1 93 ? -11.012 -2.189 10.149 1.00 88.94 93 ILE A O 1
ATOM 704 N N . LEU A 1 94 ? -10.578 -1.644 8.016 1.00 85.31 94 LEU A N 1
ATOM 705 C CA . LEU A 1 94 ? -11.948 -1.841 7.539 1.00 85.31 94 LEU A CA 1
ATOM 706 C C . LEU A 1 94 ? -12.291 -3.330 7.386 1.00 85.31 94 LEU A C 1
ATOM 708 O O . LEU A 1 94 ? -13.391 -3.758 7.726 1.00 85.31 94 LEU A O 1
ATOM 712 N N . ALA A 1 95 ? -11.333 -4.140 6.930 1.00 83.44 95 ALA A N 1
ATOM 713 C CA . ALA A 1 95 ? -11.512 -5.580 6.740 1.00 83.44 95 ALA A CA 1
ATOM 714 C C . ALA A 1 95 ? -11.353 -6.389 8.042 1.00 83.44 95 ALA A C 1
ATOM 716 O O . ALA A 1 95 ? -11.921 -7.476 8.177 1.00 83.44 95 ALA A O 1
ATOM 717 N N . LEU A 1 96 ? -10.590 -5.874 9.013 1.00 88.12 96 LEU A N 1
ATOM 718 C CA . LEU A 1 96 ? -10.253 -6.590 10.243 1.00 88.12 96 LEU A CA 1
ATOM 719 C C . LEU A 1 96 ? -11.479 -6.983 11.087 1.00 88.12 96 LEU A C 1
ATOM 721 O O . LEU A 1 96 ? -11.589 -8.168 11.397 1.00 88.12 96 LEU A O 1
ATOM 725 N N . PRO A 1 97 ? -12.425 -6.086 11.438 1.00 85.56 97 PRO A N 1
ATOM 726 C CA . PRO A 1 97 ? -13.589 -6.449 12.251 1.00 85.56 97 PRO A CA 1
ATOM 727 C C . PRO A 1 97 ? -14.404 -7.590 11.636 1.00 85.56 97 PRO A C 1
ATOM 729 O O . PRO A 1 97 ? -14.829 -8.504 12.339 1.00 85.56 97 PRO A O 1
ATOM 732 N N . TYR A 1 98 ? -14.563 -7.572 10.311 1.00 84.94 98 TYR A N 1
ATOM 733 C CA . TYR A 1 98 ? -15.262 -8.617 9.570 1.00 84.94 98 TYR A CA 1
ATOM 734 C C . TYR A 1 98 ? -14.511 -9.959 9.606 1.00 84.94 98 TYR A C 1
ATOM 736 O O . TYR A 1 98 ? -15.119 -11.009 9.828 1.00 84.94 98 TYR A O 1
ATOM 744 N N . ALA A 1 99 ? -13.182 -9.934 9.467 1.00 86.31 99 ALA A N 1
ATOM 745 C CA . ALA A 1 99 ? -12.347 -11.126 9.609 1.00 86.31 99 ALA A CA 1
ATOM 746 C C . ALA A 1 99 ? -12.429 -11.713 11.031 1.00 86.31 99 ALA A C 1
ATOM 748 O O . ALA A 1 99 ? -12.641 -12.912 11.197 1.00 86.31 99 ALA A O 1
ATOM 749 N N . PHE A 1 100 ? -12.352 -10.871 12.067 1.00 88.50 100 PHE A N 1
ATOM 750 C CA . PHE A 1 100 ? -12.474 -11.305 13.462 1.00 88.50 100 PHE A CA 1
ATOM 751 C C . PHE A 1 100 ? -13.850 -11.891 13.787 1.00 88.50 100 PHE A C 1
ATOM 753 O O . PHE A 1 100 ? -13.928 -12.894 14.497 1.00 88.50 100 PHE A O 1
ATOM 760 N N . ASN A 1 101 ? -14.922 -11.301 13.254 1.00 89.81 101 ASN A N 1
ATOM 761 C CA . ASN A 1 101 ? -16.285 -11.774 13.480 1.00 89.81 101 ASN A CA 1
ATOM 762 C C . ASN A 1 101 ? -16.540 -13.154 12.849 1.00 89.81 101 ASN A C 1
ATOM 764 O O . ASN A 1 101 ? -17.255 -13.974 13.414 1.00 89.81 101 ASN A O 1
ATOM 768 N N . THR A 1 102 ? -15.943 -13.430 11.688 1.00 88.56 102 THR A N 1
ATOM 769 C CA . THR A 1 102 ? -16.195 -14.673 10.940 1.00 88.56 102 THR A CA 1
ATOM 770 C C . THR A 1 102 ? -15.341 -15.850 11.405 1.00 88.56 102 THR A C 1
ATOM 772 O O . THR A 1 102 ? -15.844 -16.969 11.471 1.00 88.56 102 THR A O 1
ATOM 775 N N . SER A 1 103 ? -14.069 -15.635 11.752 1.00 84.19 103 SER A N 1
ATOM 776 C CA . SER A 1 103 ? -13.173 -16.726 12.166 1.00 84.19 103 SER A CA 1
ATOM 777 C C . SER A 1 103 ? -13.043 -16.898 13.683 1.00 84.19 103 SER A C 1
ATOM 779 O O . SER A 1 103 ? -12.514 -17.908 14.145 1.00 84.19 103 SER A O 1
ATOM 781 N N . GLY A 1 104 ? -13.476 -15.912 14.473 1.00 89.69 104 GLY A N 1
ATOM 782 C CA . GLY A 1 104 ? -13.167 -15.822 15.899 1.00 89.69 104 GLY A CA 1
ATOM 783 C C . GLY A 1 104 ? -11.737 -15.331 16.167 1.00 89.69 104 GLY A C 1
ATOM 784 O O . GLY A 1 104 ? -10.883 -15.317 15.278 1.00 89.69 104 GLY A O 1
ATOM 785 N N . LEU A 1 105 ? -11.467 -14.925 17.414 1.00 87.81 105 LEU A N 1
ATOM 786 C CA . LEU A 1 105 ? -10.242 -14.208 17.802 1.00 87.81 105 LEU A CA 1
ATOM 787 C C . LEU A 1 105 ? -8.949 -14.998 17.538 1.00 87.81 105 LEU A C 1
ATOM 789 O O . LEU A 1 105 ? -8.004 -14.457 16.967 1.00 87.81 105 LEU A O 1
ATOM 793 N N . ALA A 1 106 ? -8.904 -16.272 17.942 1.00 90.44 106 ALA A N 1
ATOM 794 C CA . ALA A 1 106 ? -7.693 -17.089 17.841 1.00 90.44 106 ALA A CA 1
ATOM 795 C C . ALA A 1 106 ? -7.314 -17.396 16.381 1.00 90.44 106 ALA A C 1
ATOM 797 O O . ALA A 1 106 ? -6.156 -17.234 15.996 1.00 90.44 106 ALA A O 1
ATOM 798 N N . MET A 1 107 ? -8.294 -17.778 15.553 1.00 92.81 107 MET A N 1
ATOM 799 C CA . MET A 1 107 ? -8.059 -18.048 14.131 1.00 92.81 107 MET A CA 1
ATOM 800 C C . MET A 1 107 ? -7.764 -16.759 13.363 1.00 92.81 107 MET A C 1
ATOM 802 O O . MET A 1 107 ? -6.854 -16.754 12.543 1.00 92.81 107 MET A O 1
ATOM 806 N N . ALA A 1 108 ? -8.448 -15.651 13.671 1.00 89.69 108 ALA A N 1
ATOM 807 C CA . ALA A 1 108 ? -8.166 -14.353 13.056 1.00 89.69 108 ALA A CA 1
ATOM 808 C C . ALA A 1 108 ? -6.726 -13.901 13.316 1.00 89.69 108 ALA A C 1
ATOM 810 O O . ALA A 1 108 ? -6.056 -13.435 12.398 1.00 89.69 108 ALA A O 1
ATOM 811 N N . LEU A 1 109 ? -6.223 -14.084 14.543 1.00 90.88 109 LEU A N 1
ATOM 812 C CA . LEU A 1 109 ? -4.837 -13.770 14.881 1.00 90.88 109 LEU A CA 1
ATOM 813 C C . LEU A 1 109 ? -3.852 -14.661 14.109 1.00 90.88 109 LEU A C 1
ATOM 815 O O . LEU A 1 109 ? -2.864 -14.160 13.576 1.00 90.88 109 LEU A O 1
ATOM 819 N N . ALA A 1 110 ? -4.133 -15.963 13.996 1.00 92.88 110 ALA A N 1
ATOM 820 C CA . ALA A 1 110 ? -3.320 -16.876 13.195 1.00 92.88 110 ALA A CA 1
ATOM 821 C C . ALA A 1 110 ? -3.317 -16.479 11.706 1.00 92.88 110 ALA A C 1
ATOM 823 O O . ALA A 1 110 ? -2.250 -16.411 11.095 1.00 92.88 110 ALA A O 1
ATOM 824 N N . TYR A 1 111 ? -4.479 -16.139 11.136 1.00 90.62 111 TYR A N 1
ATOM 825 C CA . TYR A 1 111 ? -4.586 -15.634 9.766 1.00 90.62 111 TYR A CA 1
ATOM 826 C C . TYR A 1 111 ? -3.821 -14.325 9.582 1.00 90.62 111 TYR A C 1
ATOM 828 O O . TYR A 1 111 ? -3.102 -14.189 8.600 1.00 90.62 111 TYR A O 1
ATOM 836 N N . LEU A 1 112 ? -3.900 -13.395 10.535 1.00 89.62 112 LEU A N 1
ATOM 837 C CA . LEU A 1 112 ? -3.123 -12.154 10.535 1.00 89.62 112 LEU A CA 1
ATOM 838 C C . LEU A 1 112 ? -1.616 -12.415 10.490 1.00 89.62 112 LEU A C 1
ATOM 840 O O . LEU A 1 112 ? -0.914 -11.783 9.705 1.00 89.62 112 LEU A O 1
ATOM 844 N N . VAL A 1 113 ? -1.118 -13.357 11.297 1.00 92.94 113 VAL A N 1
ATOM 845 C CA . VAL A 1 113 ? 0.303 -13.736 11.295 1.00 92.94 113 VAL A CA 1
ATOM 846 C C . VAL A 1 113 ? 0.693 -14.345 9.949 1.00 92.94 113 VAL A C 1
ATOM 848 O O . VAL A 1 113 ? 1.694 -13.934 9.365 1.00 92.94 113 VAL A O 1
ATOM 851 N N . VAL A 1 114 ? -0.106 -15.271 9.412 1.00 94.62 114 VAL A N 1
ATOM 852 C CA . VAL A 1 114 ? 0.163 -15.907 8.110 1.00 94.62 114 VAL A CA 1
ATOM 853 C C . VAL A 1 114 ? 0.134 -14.882 6.975 1.00 94.62 114 VAL A C 1
ATOM 855 O O . VAL A 1 114 ? 1.074 -14.816 6.187 1.00 94.62 114 VAL A O 1
ATOM 858 N N . VAL A 1 115 ? -0.897 -14.037 6.911 1.00 89.94 115 VAL A N 1
ATOM 859 C CA . VAL A 1 115 ? -1.018 -12.960 5.918 1.00 89.94 115 VAL A CA 1
ATOM 860 C C . VAL A 1 115 ? 0.122 -11.955 6.071 1.00 89.94 115 VAL A C 1
ATOM 862 O O . VAL A 1 115 ? 0.677 -11.513 5.069 1.00 89.94 115 VAL A O 1
ATOM 865 N N . GLY A 1 116 ? 0.540 -11.640 7.298 1.00 92.12 116 GLY A N 1
ATOM 866 C CA . GLY A 1 116 ? 1.704 -10.798 7.570 1.00 92.12 116 GLY A CA 1
ATOM 867 C C . GLY A 1 116 ? 3.002 -11.392 7.017 1.00 92.12 116 GLY A C 1
ATOM 868 O O . GLY A 1 116 ? 3.738 -10.707 6.308 1.00 92.12 116 GLY A O 1
ATOM 869 N N . LEU A 1 117 ? 3.259 -12.682 7.257 1.00 95.31 117 LEU A N 1
ATOM 870 C CA . LEU A 1 117 ? 4.418 -13.390 6.700 1.00 95.31 117 LEU A CA 1
ATOM 871 C C . LEU A 1 117 ? 4.377 -13.438 5.166 1.00 95.31 117 LEU A C 1
ATOM 873 O O . LEU A 1 117 ? 5.384 -13.157 4.516 1.00 95.31 117 LEU A O 1
ATOM 877 N N . LEU A 1 118 ? 3.208 -13.720 4.582 1.00 92.06 118 LEU A N 1
ATOM 878 C CA . LEU A 1 118 ? 2.993 -13.682 3.132 1.00 92.06 118 LEU A CA 1
ATOM 879 C C . LEU A 1 118 ? 3.215 -12.278 2.557 1.00 92.06 118 LEU A C 1
ATOM 881 O O . LEU A 1 118 ? 3.770 -12.138 1.468 1.00 92.06 118 LEU A O 1
ATOM 885 N N . THR A 1 119 ? 2.837 -11.233 3.293 1.00 89.94 119 THR A N 1
ATOM 886 C CA . THR A 1 119 ? 3.037 -9.833 2.901 1.00 89.94 119 THR A CA 1
ATOM 887 C C . THR A 1 119 ? 4.523 -9.472 2.909 1.00 89.94 119 THR A C 1
ATOM 889 O O . THR A 1 119 ? 5.025 -8.927 1.928 1.00 89.94 119 THR A O 1
ATOM 892 N N . ILE A 1 120 ? 5.265 -9.842 3.959 1.00 91.69 120 ILE A N 1
ATOM 893 C CA . ILE A 1 120 ? 6.725 -9.647 4.033 1.00 91.69 120 ILE A CA 1
ATOM 894 C C . ILE A 1 120 ? 7.425 -10.403 2.897 1.00 91.69 120 ILE A C 1
ATOM 896 O O . ILE A 1 120 ? 8.313 -9.854 2.239 1.00 91.69 120 ILE A O 1
ATOM 900 N N . TYR A 1 121 ? 7.004 -11.640 2.626 1.00 92.12 121 TYR A N 1
ATOM 901 C CA . TYR A 1 121 ? 7.524 -12.431 1.514 1.00 92.12 121 TYR A CA 1
ATOM 902 C C . TYR A 1 121 ? 7.249 -11.758 0.162 1.00 92.12 121 TYR A C 1
ATOM 904 O O . TYR A 1 121 ? 8.169 -11.597 -0.640 1.00 92.12 121 TYR A O 1
ATOM 912 N N . SER A 1 122 ? 6.022 -11.277 -0.052 1.00 88.06 122 SER A N 1
ATOM 913 C CA . SER A 1 122 ? 5.619 -10.560 -1.267 1.00 88.06 122 SER A CA 1
ATOM 914 C C . SER A 1 122 ? 6.444 -9.290 -1.471 1.00 88.06 122 SER A C 1
ATOM 916 O O . SER A 1 122 ? 6.979 -9.076 -2.556 1.00 88.06 122 SER A O 1
ATOM 918 N N . PHE A 1 123 ? 6.634 -8.478 -0.426 1.00 86.38 123 PHE A N 1
ATOM 919 C CA . PHE A 1 123 ? 7.485 -7.288 -0.499 1.00 86.38 123 PHE A CA 1
ATOM 920 C C . PHE A 1 123 ? 8.957 -7.622 -0.741 1.00 86.38 123 PHE A C 1
ATOM 922 O O . PHE A 1 123 ? 9.630 -6.910 -1.485 1.00 86.38 123 PHE A O 1
ATOM 929 N N . THR A 1 124 ? 9.468 -8.707 -0.161 1.00 89.94 124 THR A N 1
ATOM 930 C CA . THR A 1 124 ? 10.852 -9.147 -0.386 1.00 89.94 124 THR A CA 1
ATOM 931 C C . THR A 1 124 ? 11.056 -9.589 -1.831 1.00 89.94 124 THR A C 1
ATOM 933 O O . THR A 1 124 ? 12.010 -9.157 -2.481 1.00 89.94 124 THR A O 1
ATOM 936 N N . LEU A 1 125 ? 10.131 -10.394 -2.361 1.00 84.75 125 LEU A N 1
ATOM 937 C CA . LEU A 1 125 ? 10.133 -10.818 -3.757 1.00 84.75 125 LEU A CA 1
ATOM 938 C C . LEU A 1 125 ? 10.042 -9.609 -4.694 1.00 84.75 125 LEU A C 1
ATOM 940 O O . LEU A 1 125 ? 10.834 -9.494 -5.628 1.00 84.75 125 LEU A O 1
ATOM 944 N N . LEU A 1 126 ? 9.143 -8.669 -4.392 1.00 82.62 126 LEU A N 1
ATOM 945 C CA . LEU A 1 126 ? 8.973 -7.428 -5.143 1.00 82.62 126 LEU A CA 1
ATOM 946 C C . LEU A 1 126 ? 10.238 -6.556 -5.110 1.00 82.62 126 LEU A C 1
ATOM 948 O O . LEU A 1 126 ? 10.648 -6.016 -6.135 1.00 82.62 126 LEU A O 1
ATOM 952 N N . GLY A 1 127 ? 10.896 -6.450 -3.955 1.00 82.94 127 GLY A N 1
ATOM 953 C CA . GLY A 1 127 ? 12.137 -5.696 -3.793 1.00 82.94 127 GLY A CA 1
ATOM 954 C C . GLY A 1 127 ? 13.310 -6.305 -4.566 1.00 82.94 127 GLY A C 1
ATOM 955 O O . GLY A 1 127 ? 14.089 -5.577 -5.183 1.00 82.94 127 GLY A O 1
ATOM 956 N N . ILE A 1 128 ? 13.431 -7.635 -4.580 1.00 84.06 128 ILE A N 1
ATOM 957 C CA . ILE A 1 128 ? 14.454 -8.344 -5.364 1.00 84.06 128 ILE A CA 1
ATOM 958 C C . ILE A 1 128 ? 14.165 -8.206 -6.864 1.00 84.06 128 ILE A C 1
ATOM 960 O O . ILE A 1 128 ? 15.078 -7.902 -7.634 1.00 84.06 128 ILE A O 1
ATOM 964 N N . ALA A 1 129 ? 12.904 -8.363 -7.274 1.00 78.50 129 ALA A N 1
ATOM 965 C CA . ALA A 1 129 ? 12.465 -8.186 -8.655 1.00 78.50 129 ALA A CA 1
ATOM 966 C C . ALA A 1 129 ? 12.754 -6.765 -9.171 1.00 78.50 129 ALA A C 1
ATOM 968 O O . ALA A 1 129 ? 13.319 -6.602 -10.256 1.00 78.50 129 ALA A O 1
ATOM 969 N N . GLY A 1 130 ? 12.462 -5.740 -8.364 1.00 73.94 130 GLY A N 1
ATOM 970 C CA . GLY A 1 130 ? 12.755 -4.344 -8.694 1.00 73.94 130 GLY A CA 1
ATOM 971 C C . GLY A 1 130 ? 14.252 -4.067 -8.854 1.00 73.94 130 GLY A C 1
ATOM 972 O O . GLY A 1 130 ? 14.666 -3.414 -9.809 1.00 73.94 130 GLY A O 1
ATOM 973 N N . LYS A 1 131 ? 15.097 -4.624 -7.975 1.00 79.06 131 LYS A N 1
ATOM 974 C CA . LYS A 1 131 ? 16.560 -4.461 -8.071 1.00 79.06 131 LYS A CA 1
ATOM 975 C C . LYS A 1 131 ? 17.163 -5.163 -9.289 1.00 79.06 131 LYS A C 1
ATOM 977 O O . LYS A 1 131 ? 18.087 -4.633 -9.891 1.00 79.06 131 LYS A O 1
ATOM 982 N N . ARG A 1 132 ? 16.678 -6.363 -9.629 1.00 71.50 132 ARG A N 1
ATOM 983 C CA . ARG A 1 132 ? 17.246 -7.200 -10.705 1.00 71.50 132 ARG A CA 1
ATOM 984 C C . ARG A 1 132 ? 16.952 -6.665 -12.097 1.00 71.50 132 ARG A C 1
ATOM 986 O O . ARG A 1 132 ? 17.755 -6.866 -12.997 1.00 71.50 132 ARG A O 1
ATOM 993 N N . THR A 1 133 ? 15.806 -6.024 -12.274 1.00 68.69 133 THR A N 1
ATOM 994 C CA . THR A 1 133 ? 15.387 -5.514 -13.582 1.00 68.69 133 THR A CA 1
ATOM 995 C C . THR A 1 133 ? 15.907 -4.107 -13.838 1.00 68.69 133 THR A C 1
ATOM 997 O O . THR A 1 133 ? 16.116 -3.750 -14.990 1.00 68.69 133 THR A O 1
ATOM 1000 N N . GLY A 1 134 ? 16.132 -3.307 -12.787 1.00 65.50 134 GLY A N 1
ATOM 1001 C CA . GLY A 1 134 ? 16.563 -1.912 -12.920 1.00 65.50 134 GLY A CA 1
ATOM 1002 C C . GLY A 1 134 ? 15.519 -1.011 -13.593 1.00 65.50 134 GLY A C 1
ATOM 1003 O O . GLY A 1 134 ? 15.774 0.170 -13.819 1.00 65.50 134 GLY A O 1
ATOM 1004 N N . LEU A 1 135 ? 14.339 -1.553 -13.909 1.00 65.25 135 LEU A N 1
ATOM 1005 C CA . LEU A 1 135 ? 13.262 -0.841 -14.577 1.00 65.25 135 LEU A CA 1
ATOM 1006 C C . LEU A 1 135 ? 12.395 -0.151 -13.525 1.00 65.25 135 LEU A C 1
ATOM 1008 O O . LEU A 1 135 ? 12.007 -0.744 -12.520 1.00 65.25 135 LEU A O 1
ATOM 1012 N N . ARG A 1 136 ? 12.085 1.127 -13.765 1.00 65.56 136 ARG A N 1
ATOM 1013 C CA . ARG A 1 136 ? 11.274 1.957 -12.857 1.00 65.56 136 ARG A CA 1
ATOM 1014 C C . ARG A 1 136 ? 9.804 1.542 -12.794 1.00 65.56 136 ARG A C 1
ATOM 1016 O O . ARG A 1 136 ? 9.115 1.981 -11.880 1.00 65.56 136 ARG A O 1
ATOM 1023 N N . ASN A 1 137 ? 9.317 0.756 -13.756 1.00 68.31 137 ASN A N 1
ATOM 1024 C CA . ASN A 1 137 ? 7.915 0.359 -13.822 1.00 68.31 137 ASN A CA 1
ATOM 1025 C C . ASN A 1 137 ? 7.735 -1.135 -13.511 1.00 68.31 137 ASN A C 1
ATOM 1027 O O . ASN A 1 137 ? 8.320 -1.988 -14.178 1.00 68.31 137 ASN A O 1
ATOM 1031 N N . TYR A 1 138 ? 6.875 -1.439 -12.537 1.00 69.12 138 TYR A N 1
ATOM 1032 C CA . TYR A 1 138 ? 6.546 -2.791 -12.081 1.00 69.12 138 TYR A CA 1
ATOM 1033 C C . TYR A 1 138 ? 6.009 -3.699 -13.190 1.00 69.12 138 TYR A C 1
ATOM 1035 O O . TYR A 1 138 ? 6.353 -4.878 -13.223 1.00 69.12 138 TYR A O 1
ATOM 1043 N N . GLU A 1 139 ? 5.22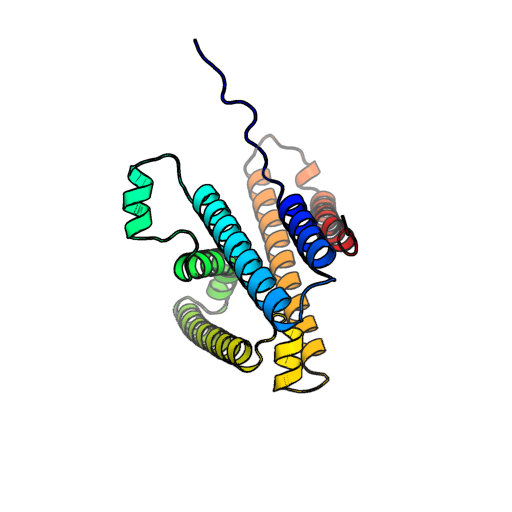5 -3.168 -14.131 1.00 70.12 139 GLU A N 1
ATOM 1044 C CA . GLU A 1 139 ? 4.771 -3.948 -15.291 1.00 70.12 139 GLU A CA 1
ATOM 1045 C C . GLU A 1 139 ? 5.953 -4.432 -16.131 1.00 70.12 139 GLU A C 1
ATOM 1047 O O . GLU A 1 139 ? 6.003 -5.591 -16.533 1.00 70.12 139 GLU A O 1
ATOM 1052 N N . GLN A 1 140 ? 6.957 -3.578 -16.342 1.00 69.69 140 GLN A N 1
ATOM 1053 C CA . GLN A 1 140 ? 8.150 -3.951 -17.098 1.00 69.69 140 GLN A CA 1
ATOM 1054 C C . GLN A 1 140 ? 9.021 -4.946 -16.327 1.00 69.69 140 GLN A C 1
ATOM 1056 O O . GLN A 1 140 ? 9.574 -5.864 -16.932 1.00 69.69 140 GLN A O 1
ATOM 1061 N N . VAL A 1 141 ? 9.105 -4.800 -14.999 1.00 71.81 141 VAL A N 1
ATOM 1062 C CA . VAL A 1 141 ? 9.791 -5.760 -14.123 1.00 71.81 141 VAL A CA 1
ATOM 1063 C C . VAL A 1 141 ? 9.173 -7.148 -14.279 1.00 71.81 141 VAL A C 1
ATOM 1065 O O . VAL A 1 141 ? 9.868 -8.124 -14.558 1.00 71.81 141 VAL A O 1
ATOM 1068 N N . THR A 1 142 ? 7.852 -7.233 -14.165 1.00 70.38 142 THR A N 1
ATOM 1069 C CA . THR A 1 142 ? 7.121 -8.498 -14.268 1.00 70.38 142 THR A CA 1
ATOM 1070 C C . THR A 1 142 ? 7.162 -9.068 -15.675 1.00 70.38 142 THR A C 1
ATOM 1072 O O . THR A 1 142 ? 7.352 -10.274 -15.828 1.00 70.38 142 THR A O 1
ATOM 1075 N N . ARG A 1 143 ? 7.092 -8.219 -16.707 1.00 70.00 143 ARG A N 1
ATOM 1076 C CA . ARG A 1 143 ? 7.294 -8.640 -18.097 1.00 70.00 143 ARG A CA 1
ATOM 1077 C C . ARG A 1 143 ? 8.672 -9.269 -18.305 1.00 70.00 143 ARG A C 1
ATOM 1079 O O . ARG A 1 143 ? 8.783 -10.258 -19.026 1.00 70.00 143 ARG A O 1
ATOM 1086 N N . ALA A 1 144 ? 9.710 -8.718 -17.672 1.00 66.38 144 ALA A N 1
ATOM 1087 C CA . ALA A 1 144 ? 11.071 -9.244 -17.754 1.00 66.38 144 ALA A CA 1
ATOM 1088 C C . ALA A 1 144 ? 11.256 -10.563 -16.978 1.00 66.38 144 ALA A C 1
ATOM 1090 O O . ALA A 1 144 ? 12.054 -11.397 -17.394 1.00 66.38 144 ALA A O 1
ATOM 1091 N N . LEU A 1 145 ? 10.522 -10.768 -15.877 1.00 69.94 145 LEU A N 1
ATOM 1092 C CA . LEU A 1 145 ? 10.633 -11.960 -15.023 1.00 69.94 145 LEU A CA 1
ATOM 1093 C C . LEU A 1 145 ? 9.747 -13.137 -15.458 1.00 69.94 145 LEU A C 1
ATOM 1095 O O . LEU A 1 145 ? 10.201 -14.276 -15.411 1.00 69.94 145 LEU A O 1
ATOM 1099 N N . LEU A 1 146 ? 8.497 -12.883 -15.855 1.00 73.06 146 LEU A N 1
ATOM 1100 C CA . LEU A 1 146 ? 7.502 -13.920 -16.180 1.00 73.06 146 LEU A CA 1
ATOM 1101 C C . LEU A 1 146 ? 7.144 -13.993 -17.676 1.00 73.06 146 LEU A C 1
ATOM 1103 O O . LEU A 1 146 ? 6.459 -14.924 -18.094 1.00 73.06 146 LEU A O 1
ATOM 1107 N N . GLY A 1 147 ? 7.587 -13.034 -18.494 1.00 76.25 147 GLY A N 1
ATOM 1108 C CA . GLY A 1 147 ? 7.319 -12.996 -19.933 1.00 76.25 147 GLY A CA 1
ATOM 1109 C C . GLY A 1 147 ? 6.164 -12.077 -20.351 1.00 76.25 147 GLY A C 1
ATOM 1110 O O . GLY A 1 147 ? 5.595 -11.330 -19.559 1.00 76.25 147 GLY A O 1
ATOM 1111 N N . LYS A 1 148 ? 5.825 -12.126 -21.648 1.00 72.00 148 LYS A N 1
ATOM 1112 C CA . LYS A 1 148 ? 5.041 -11.113 -22.394 1.00 72.00 148 LYS A CA 1
ATOM 1113 C C . LYS A 1 148 ? 3.550 -10.969 -22.022 1.00 72.00 148 LYS A C 1
ATOM 1115 O O . LYS A 1 148 ? 2.885 -10.129 -22.616 1.00 72.00 148 LYS A O 1
ATOM 1120 N N . GLY A 1 149 ? 3.024 -11.771 -21.094 1.00 72.06 149 GLY A N 1
ATOM 1121 C CA . GLY A 1 149 ? 1.613 -11.718 -20.671 1.00 72.06 149 GLY A CA 1
ATOM 1122 C C . GLY A 1 149 ? 1.391 -11.445 -19.182 1.00 72.06 149 GLY A C 1
ATOM 1123 O O . GLY A 1 149 ? 0.299 -11.044 -18.784 1.00 72.06 149 GLY A O 1
ATOM 1124 N N . ALA A 1 150 ? 2.410 -11.647 -18.345 1.00 77.12 150 ALA A N 1
ATOM 1125 C CA . ALA A 1 150 ? 2.259 -11.525 -16.898 1.00 77.12 150 ALA A CA 1
ATOM 1126 C C . ALA A 1 150 ? 2.154 -10.074 -16.424 1.00 77.12 150 ALA A C 1
ATOM 1128 O O . ALA A 1 150 ? 1.617 -9.823 -15.350 1.00 77.12 150 ALA A O 1
ATOM 1129 N N . ASP A 1 151 ? 2.628 -9.119 -17.222 1.00 79.19 151 ASP A N 1
ATOM 1130 C CA . ASP A 1 151 ? 2.462 -7.701 -16.926 1.00 79.19 151 ASP A CA 1
ATOM 1131 C C . ASP A 1 151 ? 0.997 -7.268 -16.987 1.00 79.19 151 ASP A C 1
ATOM 1133 O O . ASP A 1 151 ? 0.534 -6.631 -16.047 1.00 79.19 151 ASP A O 1
ATOM 1137 N N . TYR A 1 152 ? 0.238 -7.713 -17.996 1.00 81.19 152 TYR A N 1
ATOM 1138 C CA . TYR A 1 152 ? -1.200 -7.445 -18.081 1.00 81.19 152 TYR A CA 1
ATOM 1139 C C . TYR A 1 152 ? -1.966 -8.062 -16.911 1.00 81.19 152 TYR A C 1
ATOM 1141 O O . TYR A 1 152 ? -2.841 -7.420 -16.333 1.00 81.19 152 TYR A O 1
ATOM 1149 N N . PHE A 1 153 ? -1.623 -9.298 -16.532 1.00 82.94 153 PHE A N 1
ATOM 1150 C CA . PHE A 1 153 ? -2.241 -9.954 -15.381 1.00 82.94 153 PHE A CA 1
ATOM 1151 C C . PHE A 1 153 ? -1.921 -9.221 -14.073 1.00 82.94 153 PHE A C 1
ATOM 1153 O O . PHE A 1 153 ? -2.815 -9.002 -13.258 1.00 82.94 153 PHE A O 1
ATOM 1160 N N . LEU A 1 154 ? -0.669 -8.789 -13.889 1.00 82.44 154 LEU A N 1
ATOM 1161 C CA . LEU A 1 154 ? -0.279 -7.997 -12.728 1.00 82.44 154 LEU A CA 1
ATOM 1162 C C . LEU A 1 154 ? -1.006 -6.649 -12.700 1.00 82.44 154 LEU A C 1
ATOM 1164 O O . LEU A 1 154 ? -1.529 -6.276 -11.657 1.00 82.44 154 LEU A O 1
ATOM 1168 N N . ALA A 1 155 ? -1.067 -5.936 -13.824 1.00 83.81 155 ALA A N 1
ATOM 1169 C CA . ALA A 1 155 ? -1.771 -4.662 -13.931 1.00 83.81 155 ALA A CA 1
ATOM 1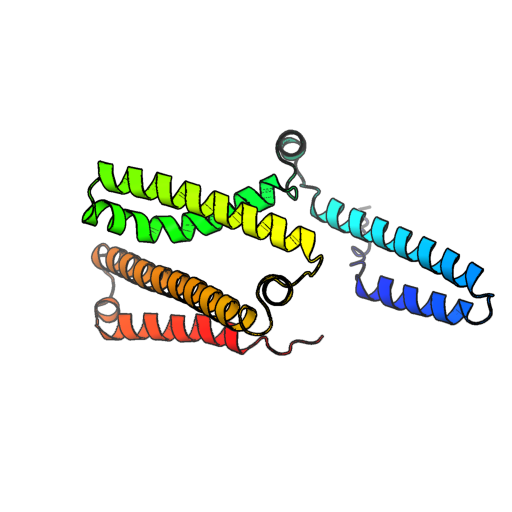170 C C . ALA A 1 155 ? -3.260 -4.813 -13.597 1.00 83.81 155 ALA A C 1
ATOM 1172 O O . ALA A 1 155 ? -3.807 -4.020 -12.834 1.00 83.81 155 ALA A O 1
ATOM 1173 N N . PHE A 1 156 ? -3.895 -5.875 -14.096 1.00 86.81 156 PHE A N 1
ATOM 1174 C CA . PHE A 1 156 ? -5.277 -6.208 -13.770 1.00 86.81 156 PHE A CA 1
ATOM 1175 C C . PHE A 1 156 ? -5.462 -6.529 -12.280 1.00 86.81 156 PHE A C 1
ATOM 1177 O O . PHE A 1 156 ? -6.413 -6.055 -11.664 1.00 86.81 156 PHE A O 1
ATOM 1184 N N . LEU A 1 157 ? -4.534 -7.274 -11.671 1.00 84.94 157 LEU A N 1
ATOM 1185 C CA . LEU A 1 157 ? -4.571 -7.585 -10.241 1.00 84.94 157 LEU A CA 1
ATOM 1186 C C . LEU A 1 157 ? -4.375 -6.334 -9.370 1.00 84.94 157 LEU A C 1
ATOM 1188 O O . LEU A 1 157 ? -5.082 -6.166 -8.380 1.00 84.94 157 LEU A O 1
ATOM 1192 N N . LEU A 1 158 ? -3.454 -5.442 -9.745 1.00 86.25 158 LEU A N 1
ATOM 1193 C CA . LEU A 1 158 ? -3.246 -4.149 -9.084 1.00 86.25 158 LEU A CA 1
ATOM 1194 C C . LEU A 1 158 ? -4.485 -3.264 -9.202 1.00 86.25 158 LEU A C 1
ATOM 1196 O O . LEU A 1 158 ? -4.890 -2.641 -8.223 1.00 86.25 158 LEU A O 1
ATOM 1200 N N . TRP A 1 159 ? -5.100 -3.238 -10.383 1.00 85.56 159 TRP A N 1
ATOM 1201 C CA . TRP A 1 159 ? -6.340 -2.512 -10.608 1.00 85.56 159 TRP A CA 1
ATOM 1202 C C . TRP A 1 159 ? -7.475 -3.061 -9.737 1.00 85.56 159 TRP A C 1
ATOM 1204 O O . TRP A 1 159 ? -8.130 -2.284 -9.049 1.00 85.56 159 TRP A O 1
ATOM 1214 N N . LEU A 1 160 ? -7.655 -4.385 -9.681 1.00 88.75 160 LEU A N 1
ATOM 1215 C CA . LEU A 1 160 ? -8.647 -5.024 -8.811 1.00 88.75 160 LEU A CA 1
ATOM 1216 C C . LEU A 1 160 ? -8.383 -4.768 -7.324 1.00 88.75 160 LEU A C 1
ATOM 1218 O O . LEU A 1 160 ? -9.327 -4.507 -6.584 1.00 88.75 160 LEU A O 1
ATOM 1222 N N . LEU A 1 161 ? -7.124 -4.828 -6.881 1.00 85.00 161 LEU A N 1
ATOM 1223 C CA . LEU A 1 161 ? -6.746 -4.545 -5.495 1.00 85.00 161 LEU A CA 1
ATOM 1224 C C . LEU A 1 161 ? -7.062 -3.094 -5.124 1.00 85.00 161 LEU A C 1
ATOM 1226 O O . LEU A 1 161 ? -7.659 -2.842 -4.079 1.00 85.00 161 LEU A O 1
ATOM 1230 N N . SER A 1 162 ? -6.689 -2.151 -5.992 1.00 83.31 162 SER A N 1
ATOM 1231 C CA . SER A 1 162 ? -6.982 -0.732 -5.796 1.00 83.31 162 SER A CA 1
ATOM 1232 C C . SER A 1 162 ? -8.488 -0.495 -5.780 1.00 83.31 162 SER A C 1
ATOM 1234 O O . SER A 1 162 ? -9.000 0.125 -4.858 1.00 83.31 162 SER A O 1
ATOM 1236 N N . PHE A 1 163 ? -9.218 -1.049 -6.748 1.00 84.44 163 PHE A N 1
ATOM 1237 C CA . PHE A 1 163 ? -10.670 -0.934 -6.824 1.00 84.44 163 PHE A CA 1
ATOM 1238 C C . PHE A 1 163 ? -11.362 -1.531 -5.592 1.00 84.44 163 PHE A C 1
ATOM 1240 O O . PHE A 1 163 ? -12.271 -0.920 -5.039 1.00 84.44 163 PHE A O 1
ATOM 1247 N N . GLY A 1 164 ? -10.907 -2.693 -5.117 1.00 85.06 164 GLY A N 1
ATOM 1248 C CA . GLY A 1 164 ? -11.423 -3.323 -3.904 1.00 85.06 164 GLY A CA 1
ATOM 1249 C C . GLY A 1 164 ? -11.198 -2.472 -2.651 1.00 85.06 164 GLY A C 1
ATOM 1250 O O . GLY A 1 164 ? -12.110 -2.347 -1.833 1.00 85.06 164 GLY A O 1
ATOM 1251 N N . ALA A 1 165 ? -10.023 -1.846 -2.522 1.00 84.62 165 ALA A N 1
ATOM 1252 C CA . ALA A 1 165 ? -9.734 -0.922 -1.427 1.00 84.62 165 ALA A CA 1
ATOM 1253 C C . ALA A 1 165 ? -10.668 0.297 -1.463 1.00 84.62 165 ALA A C 1
ATOM 1255 O O . ALA A 1 165 ? -11.297 0.609 -0.453 1.00 84.62 165 ALA A O 1
ATOM 1256 N N . GLU A 1 166 ? -10.830 0.928 -2.629 1.00 83.69 166 GLU A N 1
ATOM 1257 C CA . GLU A 1 166 ? -11.739 2.067 -2.807 1.00 83.69 166 GLU A CA 1
ATOM 1258 C C . GLU A 1 166 ? -13.193 1.694 -2.474 1.00 83.69 166 GLU A C 1
ATOM 1260 O O . GLU A 1 166 ? -13.854 2.384 -1.701 1.00 83.69 166 GLU A O 1
ATOM 1265 N N . VAL A 1 167 ? -13.695 0.560 -2.977 1.00 84.75 167 VAL A N 1
ATOM 1266 C CA . VAL A 1 167 ? -15.059 0.091 -2.675 1.00 84.75 167 VAL A CA 1
ATOM 1267 C C . VAL A 1 167 ? -15.247 -0.152 -1.174 1.00 84.75 167 VAL A C 1
ATOM 1269 O O . VAL A 1 167 ? -16.277 0.240 -0.622 1.00 84.75 167 VAL A O 1
ATOM 1272 N N . SER A 1 168 ? -14.258 -0.744 -0.495 1.00 85.19 168 SER A N 1
ATOM 1273 C CA . SER A 1 168 ? -14.300 -0.930 0.961 1.00 85.19 168 SER A CA 1
ATOM 1274 C C . SER A 1 168 ? -14.390 0.406 1.698 1.00 85.19 168 SER A C 1
ATOM 1276 O O . SER A 1 168 ? -15.197 0.537 2.616 1.00 85.19 168 SER A O 1
ATOM 1278 N N . TYR A 1 169 ? -13.605 1.406 1.287 1.00 84.25 169 TYR A N 1
ATOM 1279 C CA . TYR A 1 169 ? -13.669 2.748 1.866 1.00 84.25 169 TYR A CA 1
ATOM 1280 C C . TYR A 1 169 ? -15.047 3.387 1.689 1.00 84.25 169 TYR A C 1
ATOM 1282 O O . TYR A 1 169 ? -15.563 3.988 2.631 1.00 84.25 169 TYR A O 1
ATOM 1290 N N . VAL A 1 170 ? -15.670 3.229 0.519 1.00 81.50 170 VAL A N 1
ATOM 1291 C CA . VAL A 1 170 ? -17.003 3.783 0.241 1.00 81.50 170 VAL A CA 1
ATOM 1292 C C . VAL A 1 170 ? -18.074 3.175 1.132 1.00 81.50 170 VAL A C 1
ATOM 1294 O O . VAL A 1 170 ? -18.893 3.912 1.681 1.00 81.50 170 VAL A O 1
ATOM 1297 N N . ILE A 1 171 ? -18.071 1.849 1.291 1.00 82.75 171 ILE A N 1
ATOM 1298 C CA . ILE A 1 171 ? -19.036 1.157 2.154 1.00 82.75 171 ILE A CA 1
ATOM 1299 C C . ILE A 1 171 ? -18.870 1.645 3.596 1.00 82.75 171 ILE A C 1
ATOM 1301 O O . ILE A 1 171 ? -19.838 2.097 4.201 1.00 82.75 171 ILE A O 1
ATOM 1305 N N . SER A 1 172 ? -17.634 1.677 4.104 1.00 83.88 172 SER A N 1
ATOM 1306 C CA . SER A 1 172 ? -17.362 2.144 5.465 1.00 83.88 172 SER A CA 1
ATOM 1307 C C . SER A 1 172 ? -17.710 3.618 5.681 1.00 83.88 172 SER A C 1
ATOM 1309 O O . SER A 1 172 ? -18.226 3.968 6.738 1.00 83.88 172 SER A O 1
ATOM 1311 N N . MET A 1 173 ? -17.483 4.498 4.698 1.00 81.50 173 MET A N 1
ATOM 1312 C CA . MET A 1 173 ? -17.953 5.886 4.786 1.00 81.50 173 MET A CA 1
ATOM 1313 C C . MET A 1 173 ? -19.480 5.968 4.838 1.00 81.50 173 MET A C 1
ATOM 1315 O O . MET A 1 173 ? -20.013 6.773 5.598 1.00 81.50 173 MET A O 1
ATOM 1319 N N . GLY A 1 174 ? -20.178 5.138 4.059 1.00 78.50 174 GLY A N 1
ATOM 1320 C CA . GLY A 1 174 ? -21.635 5.032 4.104 1.00 78.50 174 GLY A CA 1
ATOM 1321 C C . GLY A 1 174 ? -22.139 4.663 5.498 1.00 78.50 174 GLY A C 1
ATOM 1322 O O . GLY A 1 174 ? -22.994 5.365 6.036 1.00 78.50 174 GLY A O 1
ATOM 1323 N N . ASP A 1 175 ? -21.545 3.638 6.108 1.00 80.31 175 ASP A N 1
ATOM 1324 C CA . ASP A 1 175 ? -21.903 3.169 7.451 1.00 80.31 175 ASP A CA 1
ATOM 1325 C C . ASP A 1 175 ? -21.642 4.243 8.520 1.00 80.31 175 ASP A C 1
ATOM 1327 O O . ASP A 1 175 ? -22.454 4.455 9.421 1.00 80.31 175 ASP A O 1
ATOM 1331 N N . VAL A 1 176 ? -20.526 4.970 8.406 1.00 82.00 176 VAL A N 1
ATOM 1332 C CA . VAL A 1 176 ? 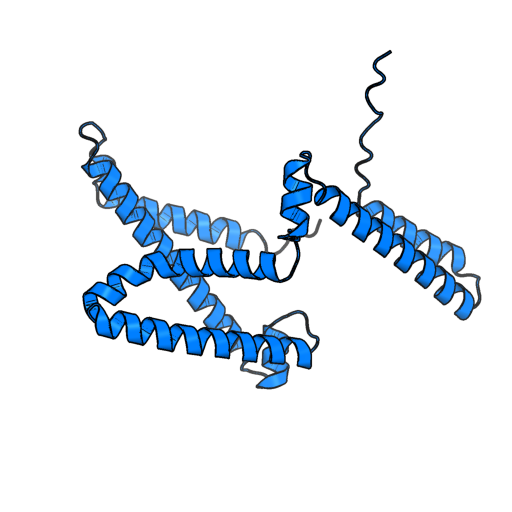-20.180 6.069 9.319 1.00 82.00 176 VAL A CA 1
ATOM 1333 C C . VAL A 1 176 ? -21.179 7.219 9.193 1.00 82.00 176 VAL A C 1
ATOM 1335 O O . VAL A 1 176 ? -21.670 7.716 10.206 1.00 82.00 176 VAL A O 1
ATOM 1338 N N . VAL A 1 177 ? -21.515 7.635 7.968 1.00 78.00 177 VAL A N 1
ATOM 1339 C CA . VAL A 1 177 ? -22.516 8.686 7.731 1.00 78.00 177 VAL A CA 1
ATOM 1340 C C . VAL A 1 177 ? -23.878 8.256 8.270 1.00 78.00 177 VAL A C 1
ATOM 1342 O O . VAL A 1 177 ? -24.529 9.043 8.954 1.00 78.00 177 VAL A O 1
ATOM 1345 N N . GLU A 1 178 ? -24.296 7.012 8.032 1.00 74.12 178 GLU A N 1
ATOM 1346 C CA . GLU A 1 178 ? -25.547 6.478 8.570 1.00 74.12 178 GLU A CA 1
ATOM 1347 C C . GLU A 1 178 ? -25.553 6.488 10.106 1.00 74.12 178 GLU A C 1
ATOM 1349 O O . GLU A 1 178 ? -26.516 6.966 10.712 1.00 74.12 178 GLU A O 1
ATOM 1354 N N . ALA A 1 179 ? -24.460 6.062 10.744 1.00 80.69 179 ALA A N 1
ATOM 1355 C CA . ALA A 1 179 ? -24.320 6.110 12.195 1.00 80.69 179 ALA A CA 1
ATOM 1356 C C . ALA A 1 179 ? -24.414 7.547 12.738 1.00 80.69 179 ALA A C 1
ATOM 1358 O O . ALA A 1 179 ? -25.106 7.788 13.729 1.00 80.69 179 ALA A O 1
ATOM 1359 N N . PHE A 1 180 ? -23.776 8.525 12.090 1.00 78.19 180 PHE A N 1
ATOM 1360 C CA . PHE A 1 180 ? -23.872 9.933 12.496 1.00 78.19 180 PHE A CA 1
ATOM 1361 C C . PHE A 1 180 ? -25.282 10.502 12.330 1.00 78.19 180 PHE A C 1
ATOM 1363 O O . PHE A 1 180 ? -25.755 11.244 13.192 1.00 78.19 180 PHE A O 1
ATOM 1370 N N . VAL A 1 181 ? -25.969 10.144 11.245 1.00 71.00 181 VAL A N 1
ATOM 1371 C CA . VAL A 1 181 ? -27.335 10.601 10.970 1.00 71.00 181 VAL A CA 1
ATOM 1372 C C . VAL A 1 181 ? -28.317 10.031 11.984 1.00 71.00 181 VAL A C 1
ATOM 1374 O O . VAL A 1 181 ? -29.135 10.778 12.510 1.00 71.00 181 VAL A O 1
ATOM 1377 N N . GLN A 1 182 ? -28.220 8.740 12.312 1.00 67.88 182 GLN A N 1
ATOM 1378 C CA . GLN A 1 182 ? -29.112 8.109 13.289 1.00 67.88 182 GLN A CA 1
ATOM 1379 C C . GLN A 1 182 ? -28.927 8.660 14.714 1.00 67.88 182 GLN A C 1
ATOM 1381 O O . GLN A 1 182 ? -29.900 8.741 15.460 1.00 67.88 182 GLN A O 1
ATOM 1386 N N . ASN A 1 183 ? -27.708 9.066 15.088 1.00 68.88 183 ASN A N 1
ATOM 1387 C CA . ASN A 1 183 ? -27.425 9.645 16.407 1.00 68.88 183 ASN A CA 1
ATOM 1388 C C . ASN A 1 183 ? -27.793 11.136 16.523 1.00 68.88 183 ASN A C 1
ATOM 1390 O O . ASN A 1 183 ? -27.841 11.660 17.635 1.00 68.88 183 ASN A O 1
ATOM 1394 N N . SER A 1 184 ? -28.050 11.834 15.412 1.00 67.50 184 SER A N 1
ATOM 1395 C CA . SER A 1 184 ? -28.456 13.242 15.420 1.00 67.50 184 SER A CA 1
ATOM 1396 C C . SER A 1 184 ? -29.987 13.360 15.382 1.00 67.50 184 SER A C 1
ATOM 1398 O O . SER A 1 184 ? -30.583 13.169 14.321 1.00 67.50 184 SER A O 1
ATOM 1400 N N . PRO A 1 185 ? -30.661 13.715 16.494 1.00 58.97 185 PRO A N 1
ATOM 1401 C CA . PRO A 1 185 ? -32.126 13.753 16.559 1.00 58.97 185 PRO A CA 1
ATOM 1402 C C . PRO A 1 185 ? -32.784 14.803 15.643 1.00 58.97 185 PRO A C 1
ATOM 1404 O O . PRO A 1 185 ? -33.995 14.755 15.457 1.00 58.97 185 PRO A O 1
ATOM 1407 N N . ASN A 1 186 ? -32.015 15.730 15.053 1.00 56.00 186 ASN A N 1
ATOM 1408 C CA . ASN A 1 186 ? -32.538 16.866 14.280 1.00 56.00 186 ASN A CA 1
ATOM 1409 C C . ASN A 1 186 ? -32.183 16.856 12.778 1.00 56.00 186 ASN A C 1
ATOM 1411 O O . ASN A 1 186 ? -32.409 17.865 12.110 1.00 56.00 186 ASN A O 1
ATOM 1415 N N . SER A 1 187 ? -31.636 15.770 12.212 1.00 52.38 187 SER A N 1
ATOM 1416 C CA . SER A 1 187 ? -31.194 15.772 10.804 1.00 52.38 187 SER A CA 1
ATOM 1417 C C . SER A 1 187 ? -32.047 14.897 9.872 1.0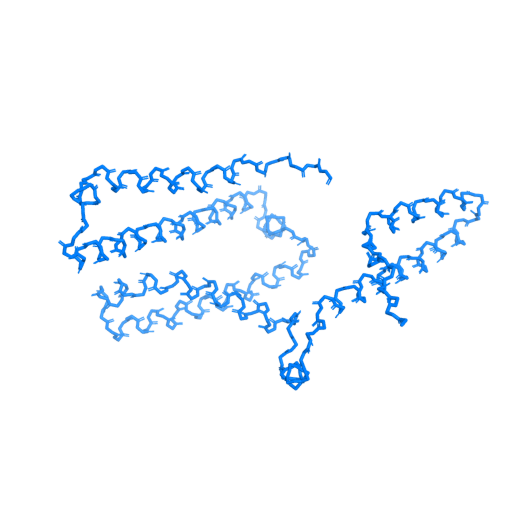0 52.38 187 SER A C 1
ATOM 1419 O O . SER A 1 187 ? -31.956 13.675 9.871 1.00 52.38 187 SER A O 1
ATOM 1421 N N . SER A 1 188 ? -32.869 15.595 9.080 1.00 51.09 188 SER A N 1
ATOM 1422 C CA . SER A 1 188 ? -33.486 15.287 7.777 1.00 51.09 188 SER A CA 1
ATOM 1423 C C . SER A 1 188 ? -33.572 13.823 7.298 1.00 51.09 188 SER A C 1
ATOM 1425 O O . SER A 1 188 ? -32.584 13.187 6.928 1.00 51.09 188 SER A O 1
ATOM 1427 N N . GLU A 1 189 ? -34.814 13.364 7.121 1.00 53.75 189 GLU A N 1
ATOM 1428 C CA . GLU A 1 189 ? -35.256 12.124 6.453 1.00 53.75 189 GLU A CA 1
ATOM 1429 C C . GLU A 1 189 ? -34.598 11.868 5.075 1.00 53.75 189 GLU A C 1
ATOM 1431 O O . GLU A 1 189 ? -34.520 10.728 4.610 1.00 53.75 189 GLU A O 1
ATOM 1436 N N . TYR A 1 190 ? -34.031 12.903 4.445 1.00 51.03 190 TYR A N 1
ATOM 1437 C CA . TYR A 1 190 ? -33.305 12.799 3.179 1.00 51.03 190 TYR A CA 1
ATOM 1438 C C . TYR A 1 190 ? -32.043 11.930 3.245 1.00 51.03 190 TYR A C 1
ATOM 1440 O O . TYR A 1 190 ? -31.753 11.237 2.269 1.00 51.03 190 TYR A O 1
ATOM 1448 N N . LEU A 1 191 ? -31.312 11.912 4.367 1.00 49.53 191 LEU A N 1
ATOM 1449 C CA . LEU A 1 191 ? -30.121 11.057 4.491 1.00 49.53 191 LEU A CA 1
ATOM 1450 C C . LEU A 1 191 ? -30.480 9.592 4.770 1.00 49.53 191 LEU A C 1
ATOM 1452 O O . LEU A 1 191 ? -29.726 8.697 4.402 1.00 49.53 191 LEU A O 1
ATOM 1456 N N . LYS A 1 192 ? -31.657 9.342 5.356 1.00 51.09 192 LYS A N 1
ATOM 1457 C CA . LYS A 1 192 ? -32.173 7.993 5.633 1.00 51.09 192 LYS A CA 1
ATOM 1458 C C . LYS A 1 192 ? -32.790 7.329 4.395 1.00 51.09 192 LYS A C 1
ATOM 1460 O O . LYS A 1 192 ? -32.952 6.111 4.349 1.00 51.09 192 LYS A O 1
ATOM 1465 N N . SER A 1 193 ? -33.152 8.120 3.384 1.00 56.59 193 SER A N 1
ATOM 1466 C CA . SER A 1 193 ? -33.774 7.618 2.162 1.00 56.59 193 SER A CA 1
ATOM 1467 C C . SER A 1 193 ? -32.794 6.774 1.338 1.00 56.59 193 SER A C 1
ATOM 1469 O O . SER A 1 193 ? -31.634 7.136 1.151 1.00 56.59 193 SER A O 1
ATOM 1471 N N . SER A 1 194 ? -33.278 5.667 0.766 1.00 57.03 194 SER A N 1
ATOM 1472 C CA . SER A 1 194 ? -32.511 4.772 -0.125 1.00 57.03 194 SER A CA 1
ATOM 1473 C C . SER A 1 194 ? -31.824 5.501 -1.295 1.00 57.03 194 SER A C 1
ATOM 1475 O O . SER A 1 194 ? -30.829 5.012 -1.838 1.00 57.03 194 SER A O 1
ATOM 1477 N N . SER A 1 195 ? -32.325 6.685 -1.667 1.00 56.16 195 SER A N 1
ATOM 1478 C CA . SER A 1 195 ? -31.706 7.580 -2.649 1.00 56.16 195 SER A CA 1
ATOM 1479 C C . SER A 1 195 ? -30.392 8.199 -2.167 1.00 56.16 195 SER A C 1
ATOM 1481 O O . SER A 1 195 ? -29.498 8.376 -2.986 1.00 56.16 195 SER A O 1
ATOM 1483 N N . GLY A 1 196 ? -30.223 8.469 -0.868 1.00 62.19 196 GLY A N 1
ATOM 1484 C CA . GLY A 1 196 ? -28.983 9.007 -0.299 1.00 62.19 196 GLY A CA 1
ATOM 1485 C C . GLY A 1 196 ? -27.804 8.053 -0.489 1.00 62.19 196 GLY A C 1
ATOM 1486 O O . GLY A 1 196 ? -26.742 8.464 -0.944 1.00 62.19 196 GLY A O 1
ATOM 1487 N N . ARG A 1 197 ? -28.015 6.746 -0.285 1.00 62.62 197 ARG A N 1
ATOM 1488 C CA . ARG A 1 197 ? -26.998 5.713 -0.556 1.00 62.62 197 ARG A CA 1
ATOM 1489 C C . ARG A 1 197 ? -26.645 5.611 -2.044 1.00 62.62 197 ARG A C 1
ATOM 1491 O O . ARG A 1 197 ? -25.476 5.445 -2.391 1.00 62.62 197 ARG A O 1
ATOM 1498 N N . ARG A 1 198 ? -27.637 5.747 -2.935 1.00 67.31 198 ARG A N 1
ATOM 1499 C CA . ARG A 1 198 ? -27.409 5.844 -4.391 1.00 67.31 198 ARG A CA 1
ATOM 1500 C C . ARG A 1 198 ? -26.643 7.113 -4.760 1.00 67.31 198 ARG A C 1
ATOM 1502 O O . ARG A 1 198 ? -25.770 7.061 -5.615 1.00 67.31 198 ARG A O 1
ATOM 1509 N N . LEU A 1 199 ? -26.928 8.225 -4.087 1.00 67.38 199 LEU A N 1
ATOM 1510 C CA . LEU A 1 199 ? -26.229 9.483 -4.299 1.00 67.38 199 LEU A CA 1
ATOM 1511 C C . LEU A 1 199 ? -24.783 9.385 -3.820 1.00 67.38 199 LEU A C 1
ATOM 1513 O O . LEU A 1 199 ? -23.905 9.761 -4.578 1.00 67.38 199 LEU A O 1
ATOM 1517 N N . LEU A 1 200 ? -24.518 8.825 -2.635 1.00 68.38 200 LEU A N 1
ATOM 1518 C CA . LEU A 1 200 ? -23.160 8.610 -2.125 1.00 68.38 200 LEU A CA 1
ATOM 1519 C C . LEU A 1 200 ? -22.364 7.691 -3.050 1.00 68.38 200 LEU A C 1
ATOM 1521 O O . LEU A 1 200 ? -21.270 8.052 -3.469 1.00 68.38 200 LEU A O 1
ATOM 1525 N N . THR A 1 201 ? -22.939 6.554 -3.451 1.00 67.44 201 THR A N 1
ATOM 1526 C CA . THR A 1 201 ? -22.290 5.665 -4.427 1.00 67.44 201 THR A CA 1
ATOM 1527 C C . THR A 1 201 ? -22.073 6.359 -5.772 1.00 67.44 201 THR A C 1
ATOM 1529 O O . THR A 1 201 ? -20.997 6.211 -6.334 1.00 67.44 201 THR A O 1
ATOM 1532 N N . SER A 1 202 ? -23.009 7.185 -6.259 1.00 72.62 202 SER A N 1
ATOM 1533 C CA . SER A 1 202 ? -22.817 7.963 -7.494 1.00 72.62 202 SER A CA 1
ATOM 1534 C C . SER A 1 202 ? -21.806 9.099 -7.351 1.00 72.62 202 SER A C 1
ATOM 1536 O O . SER A 1 202 ? -21.042 9.334 -8.275 1.00 72.62 2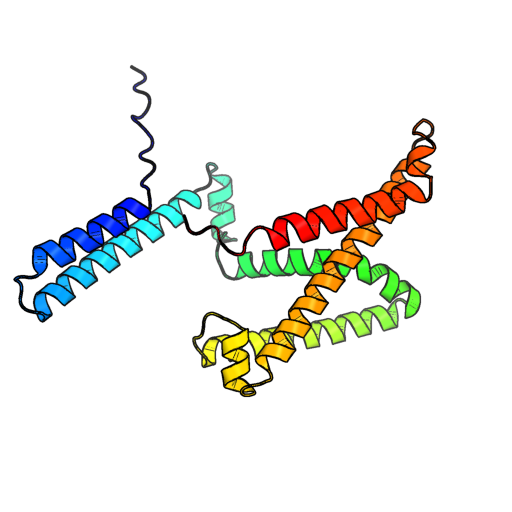02 SER A O 1
ATOM 1538 N N . MET A 1 203 ? -21.766 9.782 -6.205 1.00 70.62 203 MET A N 1
ATOM 1539 C CA . MET A 1 203 ? -20.857 10.889 -5.927 1.00 70.62 203 MET A CA 1
ATOM 1540 C C . MET A 1 203 ? -19.451 10.361 -5.773 1.00 70.62 203 MET A C 1
ATOM 1542 O O . MET A 1 203 ? -18.543 10.983 -6.289 1.00 70.62 203 MET A O 1
ATOM 1546 N N . VAL A 1 204 ? -19.257 9.201 -5.144 1.00 67.69 204 VAL A N 1
ATOM 1547 C CA . VAL A 1 204 ? -17.937 8.577 -5.114 1.00 67.69 204 VAL A CA 1
ATOM 1548 C C . VAL A 1 204 ? -17.594 7.957 -6.455 1.00 67.69 204 VAL A C 1
ATOM 1550 O O . VAL A 1 204 ? -16.462 8.088 -6.885 1.00 67.69 204 VAL A O 1
ATOM 1553 N N . TRP A 1 205 ? -18.541 7.354 -7.175 1.00 69.25 205 TRP A N 1
ATOM 1554 C CA . TRP A 1 205 ? -18.251 6.899 -8.532 1.00 69.25 205 TRP A CA 1
ATOM 1555 C C . TRP A 1 205 ? -17.818 8.074 -9.413 1.00 69.25 205 TRP A C 1
ATOM 1557 O O . TRP A 1 205 ? -16.824 7.955 -10.111 1.00 69.25 205 TRP A O 1
ATOM 1567 N N . LEU A 1 206 ? -18.464 9.237 -9.288 1.00 71.81 206 LEU A N 1
ATOM 1568 C CA . LEU A 1 206 ? -18.045 10.483 -9.924 1.00 71.81 206 LEU A CA 1
ATOM 1569 C C . LEU A 1 206 ? -16.719 11.002 -9.362 1.00 71.81 206 LEU A C 1
ATOM 1571 O O . LEU A 1 206 ? -15.853 11.344 -10.138 1.00 71.81 206 LEU A O 1
ATOM 1575 N N . VAL A 1 207 ? -16.494 11.047 -8.054 1.00 71.12 207 VAL A N 1
ATOM 1576 C CA . VAL A 1 207 ? -15.259 11.585 -7.450 1.00 71.12 207 VAL A CA 1
ATOM 1577 C C . VAL A 1 207 ? -14.075 10.634 -7.610 1.00 71.12 207 VAL A C 1
ATOM 1579 O O . VAL A 1 207 ? -12.948 11.088 -7.554 1.00 71.12 207 VAL A O 1
ATOM 1582 N N . ALA A 1 208 ? -14.287 9.344 -7.837 1.00 68.62 208 ALA A N 1
ATOM 1583 C CA . ALA A 1 208 ? -13.237 8.389 -8.161 1.00 68.62 208 ALA A CA 1
ATOM 1584 C C . ALA A 1 208 ? -12.994 8.369 -9.673 1.00 68.62 208 ALA A C 1
ATOM 1586 O O . ALA A 1 208 ? -11.855 8.513 -10.099 1.00 68.62 208 ALA A O 1
ATOM 1587 N N . MET A 1 209 ? -14.043 8.266 -10.503 1.00 72.00 209 MET A N 1
ATOM 1588 C CA . MET A 1 209 ? -13.885 8.262 -11.963 1.00 72.00 209 MET A CA 1
ATOM 1589 C C . MET A 1 209 ? -13.485 9.619 -12.522 1.00 72.00 209 MET A C 1
ATOM 1591 O O . MET A 1 209 ? -12.669 9.654 -13.422 1.00 72.00 209 MET A O 1
ATOM 1595 N N . LEU A 1 210 ? -14.008 10.743 -12.040 1.00 67.75 210 LEU A N 1
ATOM 1596 C CA . LEU A 1 210 ? -13.736 12.057 -12.628 1.00 67.75 210 LEU A CA 1
ATOM 1597 C C . LEU A 1 210 ? -12.250 12.445 -12.525 1.00 67.75 210 LEU A C 1
ATOM 1599 O O . LEU A 1 210 ? -11.679 12.735 -13.572 1.00 67.75 210 LEU A O 1
ATOM 1603 N N . PRO A 1 211 ? -11.564 12.381 -11.364 1.00 60.38 211 PRO A N 1
ATOM 1604 C CA . PRO A 1 211 ? -10.128 12.630 -11.306 1.00 60.38 211 PRO A CA 1
ATOM 1605 C C . PRO A 1 211 ? -9.292 11.459 -11.821 1.00 60.38 211 PRO A C 1
ATOM 1607 O O . PRO A 1 211 ? -8.109 11.666 -12.046 1.00 60.38 211 PRO A O 1
ATOM 1610 N N . LEU A 1 212 ? -9.850 10.255 -12.013 1.00 59.94 212 LEU A N 1
ATOM 1611 C CA . LEU A 1 212 ? -9.126 9.132 -12.625 1.00 59.94 212 LEU A CA 1
ATOM 1612 C C . LEU A 1 212 ? -9.228 9.135 -14.159 1.00 59.94 212 LEU A C 1
ATOM 1614 O O . LEU A 1 212 ? -8.306 8.694 -14.840 1.00 59.94 212 LEU A O 1
ATOM 1618 N N . CYS A 1 213 ? -10.317 9.665 -14.713 1.00 61.03 213 CYS A N 1
ATOM 1619 C CA . CYS A 1 213 ? -10.525 9.865 -16.143 1.00 61.03 213 CYS A CA 1
ATOM 1620 C C . CYS A 1 213 ? -9.873 11.159 -16.649 1.00 61.03 213 CYS A C 1
ATOM 1622 O O . CYS A 1 213 ? -9.572 11.235 -17.836 1.00 61.03 213 CYS A O 1
ATOM 1624 N N . LEU A 1 214 ? -9.636 12.163 -15.793 1.00 59.53 214 LEU A N 1
ATOM 1625 C CA . LEU A 1 214 ? -9.032 13.438 -16.214 1.00 59.53 214 LEU A CA 1
ATOM 1626 C C . LEU A 1 214 ? -7.496 13.513 -16.356 1.00 59.53 214 LEU A C 1
ATOM 1628 O O . LEU A 1 214 ? -7.057 14.470 -16.988 1.00 59.53 214 LEU A O 1
ATOM 1632 N N . PRO A 1 215 ? -6.638 12.580 -15.899 1.00 56.03 215 PRO A N 1
ATOM 1633 C CA . PRO A 1 215 ? -5.205 12.694 -16.113 1.00 56.03 215 PRO A CA 1
ATOM 1634 C C . PRO A 1 215 ? -4.724 11.557 -17.014 1.00 56.03 215 PRO A C 1
ATOM 1636 O O . PRO A 1 215 ? -4.035 10.635 -16.576 1.00 56.03 215 PRO A O 1
ATOM 1639 N N . ARG A 1 216 ? -5.065 11.625 -18.303 1.00 57.56 216 ARG A N 1
ATOM 1640 C CA . ARG A 1 216 ? -4.250 10.959 -19.333 1.00 57.56 216 ARG A CA 1
ATOM 1641 C C . ARG A 1 216 ? -3.402 11.918 -20.156 1.00 57.56 216 ARG A C 1
ATOM 1643 O O . ARG A 1 216 ? -2.480 11.451 -20.809 1.00 57.56 216 ARG A O 1
ATOM 1650 N N . GLU A 1 217 ? -3.603 13.229 -20.035 1.00 55.03 217 GLU A N 1
ATOM 1651 C CA . GLU A 1 217 ? -2.742 14.204 -20.701 1.00 55.03 217 GLU A CA 1
ATOM 1652 C C . GLU A 1 217 ? -2.871 15.593 -20.060 1.00 55.03 217 GLU A C 1
ATOM 1654 O O . GLU A 1 217 ? -3.587 16.461 -20.541 1.00 55.03 217 GLU A O 1
ATOM 1659 N N . ILE A 1 218 ? -2.156 15.823 -18.953 1.00 53.69 218 ILE A N 1
ATOM 1660 C CA . ILE A 1 218 ? -1.629 17.167 -18.679 1.00 53.69 218 ILE A CA 1
ATOM 1661 C C . ILE A 1 218 ? -0.123 17.092 -18.886 1.00 53.69 218 ILE A C 1
ATOM 1663 O O . ILE A 1 218 ? 0.658 16.815 -17.981 1.00 53.69 218 ILE A O 1
ATOM 1667 N N . CYS A 1 219 ? 0.239 17.229 -20.157 1.00 39.50 219 CYS A N 1
ATOM 1668 C CA . CYS A 1 219 ? 1.552 17.654 -20.589 1.00 39.50 219 CYS A CA 1
ATOM 1669 C C . CYS A 1 219 ? 1.531 19.187 -20.506 1.00 39.50 219 CYS A C 1
ATOM 1671 O O . CYS A 1 219 ? 0.929 19.828 -21.364 1.00 39.50 219 CYS A O 1
ATOM 1673 N N . ILE A 1 220 ? 2.098 19.759 -19.444 1.00 37.16 220 ILE A N 1
ATOM 1674 C CA . ILE A 1 220 ? 2.552 21.157 -19.392 1.00 37.16 220 ILE A CA 1
ATOM 1675 C C . ILE A 1 220 ? 3.953 21.122 -18.801 1.00 37.16 220 ILE A C 1
ATOM 1677 O O . ILE A 1 220 ? 4.108 20.477 -17.737 1.00 37.16 220 ILE A O 1
#

Sequence (220 aa):
MTNAPIGEQIDDPLNDGVELVEDLQGQAGLPTGDRMDVAKIRIEKLNQERQERVARRRDPQSCLKRGLHRIIPYGGIISSGCNLASSSLGAGILALPYAFNTSGLAMALAYLVVVGLLTIYSFTLLGIAGKRTGLRNYEQVTRALLGKGADYFLAFLLWLLSFGAEVSYVISMGDVVEAFVQNSPNSSEYLKSSSGRRLLTSMVWLVAMLPLCLPREICI